Protein AF-A0A2X2UU33-F1 (afdb_monomer_lite)

Foldseek 3Di:
DVVVVVVVVVCVVCCVVQCVPLLNVLLVVLVCVVVVVLVCCQVPNDDDNVVSVVVSVVVVVPDDPVNVVVSVVVSVVCVVVVVVVVVVVVVVVVVVVVVVVVVVVVVVVVVVVVVVVVVVVCCCVVCVVVVVVVVVVVVVVVVVVVVVVVVVVVVVVVVVVVVVVVVVVVVVVVVVVVVVVVVVVVVVVVVVVVVVVVVVVVVVVVVVVD

Radius of gyration: 66.29 Å; chains: 1; bounding box: 104×58×186 Å

Sequence (210 aa):
MQFLKDLISSMYKHIDTRINSPILGTLSAIFVILYWDKFTLLFWGTGTIDSRVTQFKSFLTGITTSEYLLIAFLILAYLFLLPLVNYLTGLIQGEIEHIRYCSSINQKVKKEKERARLINSKYKAEHESEIAAQEIIEEIAFSNEKIEQQKTLTEDIKERSKASSVIIKAMYEKSQKMKIELETSIKEKTSSRNQTLTRGYEQRERKNEL

Organism: Citrobacter koseri (NCBI:txid545)

Structure (mmCIF, N/CA/C/O backbone):
data_AF-A0A2X2UU33-F1
#
_entry.id   AF-A0A2X2UU33-F1
#
loop_
_atom_site.group_PDB
_atom_site.id
_atom_site.type_symbol
_atom_site.label_atom_id
_atom_site.label_alt_id
_atom_site.label_comp_id
_atom_site.label_asym_id
_atom_site.label_entity_id
_atom_site.label_seq_id
_atom_site.pdbx_PDB_ins_code
_atom_site.Cartn_x
_atom_site.Cartn_y
_atom_site.Cartn_z
_atom_site.occupancy
_atom_site.B_iso_or_equiv
_atom_site.auth_seq_id
_atom_site.auth_comp_id
_atom_site.auth_asym_id
_atom_site.auth_atom_id
_atom_site.pdbx_PDB_model_num
ATOM 1 N N . MET A 1 1 ? 18.353 -22.873 -40.648 1.00 48.84 1 MET A N 1
ATOM 2 C CA . MET A 1 1 ? 17.892 -22.745 -39.242 1.00 48.84 1 MET A CA 1
ATOM 3 C C . MET A 1 1 ? 18.992 -23.005 -38.210 1.00 48.84 1 MET A C 1
ATOM 5 O O . MET A 1 1 ? 18.974 -22.354 -37.176 1.00 48.84 1 MET A O 1
ATOM 9 N N . GLN A 1 2 ? 19.948 -23.902 -38.473 1.00 63.00 2 GLN A N 1
ATOM 10 C CA . GLN A 1 2 ? 21.052 -24.218 -37.551 1.00 63.00 2 GLN A CA 1
ATOM 11 C C . GLN A 1 2 ? 22.047 -23.058 -37.394 1.00 63.00 2 GLN A C 1
ATOM 13 O O . GLN A 1 2 ? 22.302 -22.631 -36.283 1.00 63.00 2 GLN A O 1
ATOM 18 N N . PHE A 1 3 ? 22.443 -22.426 -38.504 1.00 62.50 3 PHE A N 1
ATOM 19 C CA . PHE A 1 3 ? 23.310 -21.241 -38.503 1.00 62.50 3 PHE A CA 1
ATOM 20 C C . PHE A 1 3 ? 22.787 -20.084 -37.634 1.00 62.50 3 PHE A C 1
ATOM 22 O O . PHE A 1 3 ? 23.528 -19.529 -36.839 1.00 62.50 3 PHE A O 1
ATOM 29 N N . LEU A 1 4 ? 21.494 -19.748 -37.732 1.00 57.38 4 LEU A N 1
ATOM 30 C CA . LEU A 1 4 ? 20.871 -18.729 -36.877 1.00 57.38 4 LEU A CA 1
ATOM 31 C C . LEU A 1 4 ? 20.879 -19.145 -35.403 1.00 57.38 4 LEU A C 1
ATOM 33 O O . LEU A 1 4 ? 21.168 -18.317 -34.550 1.00 57.38 4 LEU A O 1
ATOM 37 N N . LYS A 1 5 ? 20.608 -20.421 -35.099 1.00 65.88 5 LYS A N 1
ATOM 38 C CA . LYS A 1 5 ? 20.705 -20.946 -33.731 1.00 65.88 5 LYS A CA 1
ATOM 39 C C . LYS A 1 5 ? 22.131 -20.885 -33.190 1.00 65.88 5 LYS A C 1
ATOM 41 O O . LYS A 1 5 ? 22.298 -20.504 -32.039 1.00 65.88 5 LYS A O 1
ATOM 46 N N . ASP A 1 6 ? 23.132 -21.201 -34.002 1.00 70.12 6 ASP A N 1
ATOM 47 C CA . ASP A 1 6 ? 24.539 -21.195 -33.596 1.00 70.12 6 ASP A CA 1
ATOM 48 C C . ASP A 1 6 ? 25.070 -19.769 -33.425 1.00 70.12 6 ASP A C 1
ATOM 50 O O . ASP A 1 6 ? 25.793 -19.489 -32.471 1.00 70.12 6 ASP A O 1
ATOM 54 N N . LEU A 1 7 ? 24.639 -18.838 -34.280 1.00 65.94 7 LEU A N 1
ATOM 55 C CA . LEU A 1 7 ? 24.983 -17.418 -34.193 1.00 65.94 7 LEU A CA 1
ATOM 56 C C . LEU A 1 7 ? 24.317 -16.770 -32.969 1.00 65.94 7 LEU A C 1
ATOM 58 O O . LEU A 1 7 ? 24.982 -16.089 -32.192 1.00 65.94 7 LEU A O 1
ATOM 62 N N . ILE A 1 8 ? 23.040 -17.075 -32.717 1.00 60.91 8 ILE A N 1
ATOM 63 C CA . ILE A 1 8 ? 22.326 -16.645 -31.507 1.00 60.91 8 ILE A CA 1
ATOM 64 C C . ILE A 1 8 ? 22.952 -17.286 -30.256 1.00 60.91 8 ILE A C 1
ATOM 66 O O . ILE A 1 8 ? 23.204 -16.586 -29.284 1.00 60.91 8 ILE A O 1
ATOM 70 N N . SER A 1 9 ? 23.273 -18.583 -30.269 1.00 65.62 9 SER A N 1
ATOM 71 C CA . SER A 1 9 ? 23.893 -19.288 -29.132 1.00 65.62 9 SER A CA 1
ATOM 72 C C . SER A 1 9 ? 25.300 -18.763 -28.810 1.00 65.62 9 SER A C 1
ATOM 74 O O . SER A 1 9 ? 25.647 -18.585 -27.640 1.00 65.62 9 SER A O 1
ATOM 76 N N . SER A 1 10 ? 26.086 -18.446 -29.842 1.00 60.81 10 SER A N 1
ATOM 77 C CA . SER A 1 10 ? 27.391 -17.785 -29.734 1.00 60.81 10 SER A CA 1
ATOM 78 C C . SER A 1 10 ? 27.277 -16.392 -29.111 1.00 60.81 10 SER A C 1
ATOM 80 O O . SER A 1 10 ? 28.071 -16.056 -28.230 1.00 60.81 10 SER A O 1
ATOM 82 N N . MET A 1 11 ? 26.274 -15.608 -29.515 1.00 57.75 11 MET A N 1
ATOM 83 C CA . MET A 1 11 ? 26.007 -14.298 -28.922 1.00 57.75 11 MET A CA 1
ATOM 84 C C . MET A 1 11 ? 25.522 -14.419 -27.470 1.00 57.75 11 MET A C 1
ATOM 86 O O . MET A 1 11 ? 25.970 -13.652 -26.619 1.00 57.75 11 MET A O 1
ATOM 90 N N . TYR A 1 12 ? 24.676 -15.411 -27.163 1.00 59.78 12 TYR A N 1
ATOM 91 C CA . TYR A 1 12 ? 24.104 -15.632 -25.828 1.00 59.78 12 TYR A CA 1
ATOM 92 C C . TYR A 1 12 ? 25.150 -15.994 -24.762 1.00 59.78 12 TYR A C 1
ATOM 94 O O . TYR A 1 12 ? 25.060 -15.503 -23.638 1.00 59.78 12 TYR A O 1
ATOM 102 N N . LYS A 1 13 ? 26.189 -16.774 -25.104 1.00 57.72 13 LYS A N 1
ATOM 103 C CA . LYS A 1 13 ? 27.248 -17.186 -24.151 1.00 57.72 13 LYS A CA 1
ATOM 104 C C . LYS A 1 13 ? 28.026 -16.026 -23.512 1.00 57.72 13 LYS A C 1
ATOM 106 O O . LYS A 1 13 ? 28.600 -16.204 -22.443 1.00 57.72 13 LYS A O 1
ATOM 111 N N . HIS A 1 14 ? 28.044 -14.852 -24.142 1.00 55.28 14 HIS A N 1
ATOM 112 C CA . HIS A 1 14 ? 28.702 -13.641 -23.626 1.00 55.28 14 HIS A CA 1
ATOM 113 C C . HIS A 1 14 ? 27.730 -12.484 -23.380 1.00 55.28 14 HIS A C 1
ATOM 115 O O . HIS A 1 14 ? 28.143 -11.371 -23.045 1.00 55.28 14 HIS A O 1
ATOM 121 N N . ILE A 1 15 ? 26.436 -12.736 -23.557 1.00 57.06 15 ILE A N 1
ATOM 122 C CA . ILE A 1 15 ? 25.387 -11.743 -23.376 1.00 57.06 15 ILE A CA 1
ATOM 123 C C . ILE A 1 15 ? 25.106 -11.540 -21.891 1.00 57.06 15 ILE A C 1
ATOM 125 O O . ILE A 1 15 ? 24.948 -10.399 -21.495 1.00 57.06 15 ILE A O 1
ATOM 129 N N . ASP A 1 16 ? 25.173 -12.568 -21.041 1.00 54.69 16 ASP A N 1
ATOM 130 C CA . ASP A 1 16 ? 24.971 -12.381 -19.593 1.00 54.69 16 ASP A CA 1
ATOM 131 C C . ASP A 1 16 ? 25.998 -11.423 -18.970 1.00 54.69 16 ASP A C 1
ATOM 133 O O . ASP A 1 16 ? 25.666 -10.655 -18.077 1.00 54.69 16 ASP A O 1
ATOM 137 N N . THR A 1 17 ? 27.240 -11.385 -19.461 1.00 56.38 17 THR A N 1
ATOM 138 C CA . THR A 1 17 ? 28.264 -10.447 -18.968 1.00 56.38 17 THR A CA 1
ATOM 139 C C . THR A 1 17 ? 28.219 -9.073 -19.644 1.00 56.38 17 THR A C 1
ATOM 141 O O . THR A 1 17 ? 28.636 -8.090 -19.033 1.00 56.38 17 THR A O 1
ATOM 144 N N . ARG A 1 18 ? 27.693 -8.960 -20.875 1.00 52.19 18 ARG A N 1
ATOM 145 C CA . ARG A 1 18 ? 27.577 -7.681 -21.613 1.00 52.19 18 ARG A CA 1
ATOM 146 C C . ARG A 1 18 ? 26.225 -6.978 -21.448 1.00 52.19 18 ARG A C 1
ATOM 148 O O . ARG A 1 18 ? 26.204 -5.755 -21.440 1.00 52.19 18 ARG A O 1
ATOM 155 N N . ILE A 1 19 ? 25.125 -7.709 -21.275 1.00 54.16 19 ILE A N 1
ATOM 156 C CA . ILE A 1 19 ? 23.784 -7.183 -20.960 1.00 54.16 19 ILE A CA 1
ATOM 157 C C . ILE A 1 19 ? 23.716 -6.743 -19.496 1.00 54.16 19 ILE A C 1
ATOM 159 O O . ILE A 1 19 ? 23.117 -5.712 -19.209 1.00 54.16 19 ILE A O 1
ATOM 163 N N . ASN A 1 20 ? 24.409 -7.439 -18.583 1.00 56.19 20 ASN A N 1
ATOM 164 C CA . ASN A 1 20 ? 24.563 -6.962 -17.203 1.00 56.19 20 ASN A CA 1
ATOM 165 C C . ASN A 1 20 ? 25.451 -5.716 -17.085 1.00 56.19 20 ASN A C 1
ATOM 167 O O . ASN A 1 20 ? 25.527 -5.139 -16.005 1.00 56.19 20 ASN A O 1
ATOM 171 N N . SER A 1 21 ? 26.108 -5.273 -18.166 1.00 64.44 21 SER A N 1
ATOM 172 C CA . SER A 1 21 ? 26.696 -3.937 -18.215 1.00 64.44 21 SER A CA 1
ATOM 173 C C . SER A 1 21 ? 25.609 -2.942 -18.634 1.00 64.44 21 SER A C 1
ATOM 175 O O . SER A 1 21 ? 25.202 -2.947 -19.802 1.00 64.44 21 SER A O 1
ATOM 177 N N . PRO A 1 22 ? 25.161 -2.044 -17.731 1.00 67.62 22 PRO A N 1
ATOM 178 C CA . PRO A 1 22 ? 24.096 -1.092 -18.034 1.00 67.62 22 PRO A CA 1
ATOM 179 C C . PRO A 1 22 ? 24.422 -0.225 -19.252 1.00 67.62 22 PRO A C 1
ATOM 181 O O . PRO A 1 22 ? 23.516 0.158 -19.982 1.00 67.62 22 PRO A O 1
ATOM 184 N N . ILE A 1 23 ? 25.713 0.029 -19.495 1.00 73.06 23 ILE A N 1
ATOM 185 C CA . ILE A 1 23 ? 26.233 0.866 -20.581 1.00 73.06 23 ILE A CA 1
ATOM 186 C C . ILE A 1 23 ? 26.144 0.155 -21.938 1.00 73.06 23 ILE A C 1
ATOM 188 O O . ILE A 1 23 ? 25.662 0.746 -22.899 1.00 73.06 23 ILE A O 1
ATOM 192 N N . LEU A 1 24 ? 26.574 -1.110 -22.048 1.00 75.06 24 LEU A N 1
ATOM 193 C CA . LEU A 1 24 ? 26.484 -1.834 -23.325 1.00 75.06 24 LEU A CA 1
ATOM 194 C C . LEU A 1 24 ? 25.034 -2.160 -23.693 1.00 75.06 24 LEU A C 1
ATOM 196 O O . LEU A 1 24 ? 24.670 -2.060 -24.866 1.00 75.06 24 LEU A O 1
ATOM 200 N N . GLY A 1 25 ? 24.208 -2.515 -22.704 1.00 75.44 25 GLY A N 1
ATOM 201 C CA . GLY A 1 25 ? 22.783 -2.763 -22.916 1.00 75.44 25 GLY A CA 1
ATOM 202 C C . GLY A 1 25 ? 22.051 -1.520 -23.425 1.00 75.44 25 GLY A C 1
ATOM 203 O O . GLY A 1 25 ? 21.356 -1.585 -24.440 1.00 75.44 25 GLY A O 1
ATOM 204 N N . THR A 1 26 ? 22.262 -0.368 -22.779 1.00 79.81 26 THR A N 1
ATOM 205 C CA . THR A 1 26 ? 21.666 0.906 -23.223 1.00 79.81 26 THR A CA 1
ATOM 206 C C . THR A 1 26 ? 22.200 1.375 -24.557 1.00 79.81 26 THR A C 1
ATOM 208 O O . THR A 1 26 ? 21.404 1.782 -25.396 1.00 79.81 26 THR A O 1
ATOM 211 N N . LEU A 1 27 ? 23.511 1.275 -24.790 1.00 83.44 27 LEU A N 1
ATOM 212 C CA . LEU A 1 27 ? 24.101 1.615 -26.081 1.00 83.44 27 LEU A CA 1
ATOM 213 C C . LEU A 1 27 ? 23.475 0.777 -27.199 1.00 83.44 27 LEU A C 1
ATOM 215 O O . LEU A 1 27 ? 23.040 1.339 -28.198 1.00 83.44 27 LEU A O 1
ATOM 219 N N . SER A 1 28 ? 23.346 -0.540 -27.011 1.00 82.81 28 SER A N 1
ATOM 220 C CA . SER A 1 28 ? 22.696 -1.410 -27.995 1.00 82.81 28 SER A CA 1
ATOM 221 C C . SER A 1 28 ? 21.225 -1.046 -28.209 1.00 82.81 28 SER A C 1
ATOM 223 O O . SER A 1 28 ? 20.777 -1.000 -29.351 1.00 82.81 28 SER A O 1
ATOM 225 N N . ALA A 1 29 ? 20.468 -0.787 -27.140 1.00 82.94 29 ALA A N 1
ATOM 226 C CA . ALA A 1 29 ? 19.051 -0.443 -27.242 1.00 82.94 29 ALA A CA 1
ATOM 227 C C . ALA A 1 29 ? 18.840 0.900 -27.957 1.00 82.94 29 ALA A C 1
ATOM 229 O O . ALA A 1 29 ? 18.061 0.975 -28.903 1.00 82.94 29 ALA A O 1
ATOM 230 N N . ILE A 1 30 ? 19.576 1.940 -27.560 1.00 87.06 30 ILE A N 1
ATOM 231 C CA . ILE A 1 30 ? 19.511 3.277 -28.166 1.00 87.06 30 ILE A CA 1
ATOM 232 C C . ILE A 1 30 ? 19.940 3.218 -29.633 1.00 87.06 30 ILE A C 1
ATOM 234 O O . ILE A 1 30 ? 19.281 3.807 -30.485 1.00 87.06 30 ILE A O 1
ATOM 238 N N . PHE A 1 31 ? 20.995 2.463 -29.945 1.00 87.38 31 PHE A N 1
ATOM 239 C CA . PHE A 1 31 ? 21.470 2.295 -31.315 1.00 87.38 31 PHE A CA 1
ATOM 240 C C . PHE A 1 31 ? 20.427 1.619 -32.214 1.00 87.38 31 PHE A C 1
ATOM 242 O O . PHE A 1 31 ? 20.187 2.066 -33.333 1.00 87.38 31 PHE A O 1
ATOM 249 N N . VAL A 1 32 ? 19.764 0.573 -31.711 1.00 87.94 32 VAL A N 1
ATOM 250 C CA . VAL A 1 32 ? 18.684 -0.113 -32.435 1.00 87.94 32 VAL A CA 1
ATOM 251 C C . VAL A 1 32 ? 17.449 0.776 -32.586 1.00 87.94 32 VAL A C 1
ATOM 253 O O . VAL A 1 32 ? 16.833 0.751 -33.645 1.00 87.94 32 VAL A O 1
ATOM 256 N N . ILE A 1 33 ? 17.098 1.576 -31.575 1.00 88.19 33 ILE A N 1
ATOM 257 C CA . ILE A 1 33 ? 15.948 2.493 -31.629 1.00 88.19 33 ILE A CA 1
ATOM 258 C C . ILE A 1 33 ? 16.181 3.611 -32.652 1.00 88.19 33 ILE A C 1
ATOM 260 O O . ILE A 1 33 ? 15.303 3.876 -33.469 1.00 88.19 33 ILE A O 1
ATOM 264 N N . LEU A 1 34 ? 17.353 4.255 -32.628 1.00 89.00 34 LEU A N 1
ATOM 265 C CA . LEU A 1 34 ? 17.661 5.377 -33.522 1.00 89.00 34 LEU A CA 1
ATOM 266 C C . LEU A 1 34 ? 17.780 4.951 -34.987 1.00 89.00 34 LEU A C 1
ATOM 268 O O . LEU A 1 34 ? 17.358 5.692 -35.869 1.00 89.00 34 LEU A O 1
ATOM 272 N N . TYR A 1 35 ? 18.327 3.762 -35.240 1.00 91.31 35 TYR A N 1
ATOM 273 C CA . TYR A 1 35 ? 18.591 3.261 -36.592 1.00 91.31 35 TYR A CA 1
ATOM 274 C C . TYR A 1 35 ? 17.739 2.047 -36.954 1.00 91.31 35 TYR A C 1
ATOM 276 O O . TYR A 1 35 ? 18.148 1.186 -37.741 1.00 91.31 35 TYR A O 1
ATOM 284 N N . TRP A 1 36 ? 16.541 1.964 -36.372 1.00 91.81 36 TRP A N 1
ATOM 285 C CA . TRP A 1 36 ? 15.607 0.864 -36.604 1.00 91.81 36 TRP A CA 1
ATOM 286 C C . TRP A 1 36 ? 15.294 0.679 -38.094 1.00 91.81 36 TRP A C 1
ATOM 288 O O . TRP A 1 36 ? 15.173 -0.447 -38.580 1.00 91.81 36 TRP A O 1
ATOM 298 N N . ASP A 1 37 ? 15.231 1.772 -38.853 1.00 89.94 37 ASP A N 1
ATOM 299 C CA . ASP A 1 37 ? 15.044 1.764 -40.305 1.00 89.94 37 ASP A CA 1
ATOM 300 C C . ASP A 1 37 ? 16.175 1.013 -41.039 1.00 89.94 37 ASP A C 1
ATOM 302 O O . ASP A 1 37 ? 15.922 0.228 -41.952 1.00 89.94 37 ASP A O 1
ATOM 306 N N . LYS A 1 38 ? 17.433 1.174 -40.615 1.00 89.81 38 LYS A N 1
ATOM 307 C CA . LYS A 1 38 ? 18.585 0.487 -41.223 1.00 89.81 38 LYS A CA 1
ATOM 308 C C . LYS A 1 38 ? 18.607 -0.996 -40.881 1.00 89.81 38 LYS A C 1
ATOM 310 O O . LYS A 1 38 ? 18.903 -1.815 -41.753 1.00 89.81 38 LYS A O 1
ATOM 315 N N . PHE A 1 39 ? 18.248 -1.357 -39.649 1.00 88.62 39 PHE A N 1
ATOM 316 C CA . PHE A 1 39 ? 18.100 -2.762 -39.256 1.00 88.62 39 PHE A CA 1
ATOM 317 C C . PHE A 1 39 ? 16.941 -3.436 -39.997 1.00 88.62 39 PHE A C 1
ATOM 319 O O . PHE A 1 39 ? 17.093 -4.547 -40.506 1.00 88.62 39 PHE A O 1
ATOM 326 N N . THR A 1 40 ? 15.799 -2.763 -40.125 1.00 89.25 40 THR A N 1
ATOM 327 C CA . THR A 1 40 ? 14.657 -3.300 -40.878 1.00 89.25 40 THR A CA 1
ATOM 328 C C . THR A 1 40 ? 14.967 -3.439 -42.364 1.00 89.25 40 THR A C 1
ATOM 330 O O . THR A 1 40 ? 14.633 -4.470 -42.939 1.00 89.25 40 THR A O 1
ATOM 333 N N . LEU A 1 41 ? 15.686 -2.497 -42.980 1.00 89.06 41 LEU A N 1
ATOM 334 C CA . LEU A 1 41 ? 16.162 -2.635 -44.362 1.00 89.06 41 LEU A CA 1
ATOM 335 C C . LEU A 1 41 ? 17.161 -3.788 -44.536 1.00 89.06 41 LEU A C 1
ATOM 337 O O . LEU A 1 41 ? 17.130 -4.472 -45.559 1.00 89.06 41 LEU A O 1
ATOM 341 N N . LEU A 1 42 ? 18.011 -4.058 -43.545 1.00 90.38 42 LEU A N 1
ATOM 342 C CA . LEU A 1 42 ? 18.940 -5.188 -43.599 1.00 90.38 42 LEU A CA 1
ATOM 343 C C . LEU A 1 42 ? 18.200 -6.538 -43.652 1.00 90.38 42 LEU A C 1
ATOM 345 O O . LEU A 1 42 ? 18.567 -7.411 -44.440 1.00 90.38 42 LEU A O 1
ATOM 349 N N . PHE A 1 43 ? 17.144 -6.702 -42.848 1.00 87.56 43 PHE A N 1
ATOM 350 C CA . PHE A 1 43 ? 16.394 -7.962 -42.762 1.00 87.56 43 PHE A CA 1
ATOM 351 C C . PHE A 1 43 ? 15.268 -8.076 -43.803 1.00 87.56 43 PHE A C 1
ATOM 353 O O . PHE A 1 43 ? 15.143 -9.107 -44.470 1.00 87.56 43 PHE A O 1
ATOM 360 N N . TRP A 1 44 ? 14.489 -7.011 -43.989 1.00 89.00 44 TRP A N 1
ATOM 361 C CA . TRP A 1 44 ? 13.275 -6.965 -44.816 1.00 89.00 44 TRP A CA 1
ATOM 362 C C . TRP A 1 44 ? 13.387 -6.087 -46.066 1.00 89.00 44 TRP A C 1
ATOM 364 O O . TRP A 1 44 ? 12.425 -5.990 -46.823 1.00 89.00 44 TRP A O 1
ATOM 374 N N . GLY A 1 45 ? 14.539 -5.466 -46.324 1.00 85.50 45 GLY A N 1
ATOM 375 C CA . GLY A 1 45 ? 14.732 -4.667 -47.533 1.00 85.50 45 GLY A CA 1
ATOM 376 C C . GLY A 1 45 ? 14.641 -5.504 -48.809 1.00 85.50 45 GLY A C 1
ATOM 377 O O . GLY A 1 45 ? 14.951 -6.699 -48.816 1.00 85.50 45 GLY A O 1
ATOM 378 N N . THR A 1 46 ? 14.241 -4.859 -49.899 1.00 84.12 46 THR A N 1
ATOM 379 C CA . THR A 1 46 ? 14.176 -5.447 -51.241 1.00 84.12 46 THR A CA 1
ATOM 380 C C . THR A 1 46 ? 15.572 -5.529 -51.867 1.00 84.12 46 THR A C 1
ATOM 382 O O . THR A 1 46 ? 16.323 -4.558 -51.809 1.00 84.12 46 THR A O 1
ATOM 385 N N . GLY A 1 47 ? 15.920 -6.657 -52.494 1.00 86.88 47 GLY A N 1
ATOM 386 C CA . GLY A 1 47 ? 17.212 -6.866 -53.165 1.00 86.88 47 GLY A CA 1
ATOM 387 C C . GLY A 1 47 ? 17.958 -8.111 -52.675 1.00 86.88 47 GLY A C 1
ATOM 388 O O . GLY A 1 47 ? 17.447 -8.889 -51.869 1.00 86.88 47 GLY A O 1
ATOM 389 N N . THR A 1 48 ? 19.179 -8.321 -53.174 1.00 90.31 48 THR A N 1
ATOM 390 C CA . THR A 1 48 ? 20.030 -9.441 -52.740 1.00 90.31 48 THR A CA 1
ATOM 391 C C . THR A 1 48 ? 20.599 -9.195 -51.341 1.00 90.31 48 THR A C 1
ATOM 393 O O . THR A 1 48 ? 20.748 -8.054 -50.898 1.00 90.31 48 THR A O 1
ATOM 396 N N . ILE A 1 49 ? 20.927 -10.272 -50.619 1.00 89.38 49 ILE A N 1
ATOM 397 C CA . ILE A 1 49 ? 21.530 -10.189 -49.276 1.00 89.38 49 ILE A CA 1
ATOM 398 C C . ILE A 1 49 ? 22.819 -9.356 -49.317 1.00 89.38 49 ILE A C 1
ATOM 400 O O . ILE A 1 49 ? 22.978 -8.454 -48.499 1.00 89.38 49 ILE A O 1
ATOM 404 N N . ASP A 1 50 ? 23.679 -9.581 -50.311 1.00 90.69 50 ASP A N 1
ATOM 405 C CA . ASP A 1 50 ? 24.962 -8.880 -50.434 1.00 90.69 50 ASP A CA 1
ATOM 406 C C . ASP A 1 50 ? 24.799 -7.371 -50.640 1.00 90.69 50 ASP A C 1
ATOM 408 O O . ASP A 1 50 ? 25.545 -6.574 -50.065 1.00 90.69 50 ASP A O 1
ATOM 412 N N . SER A 1 51 ? 23.783 -6.957 -51.406 1.00 90.44 51 SER A N 1
ATOM 413 C CA . SER A 1 51 ? 23.477 -5.538 -51.601 1.00 90.44 51 SER A CA 1
ATOM 414 C C . SER A 1 51 ? 23.054 -4.878 -50.286 1.00 90.44 51 SER A C 1
ATOM 416 O O . SER A 1 51 ? 23.576 -3.822 -49.924 1.00 90.44 51 SER A O 1
ATOM 418 N N . ARG A 1 52 ? 22.184 -5.543 -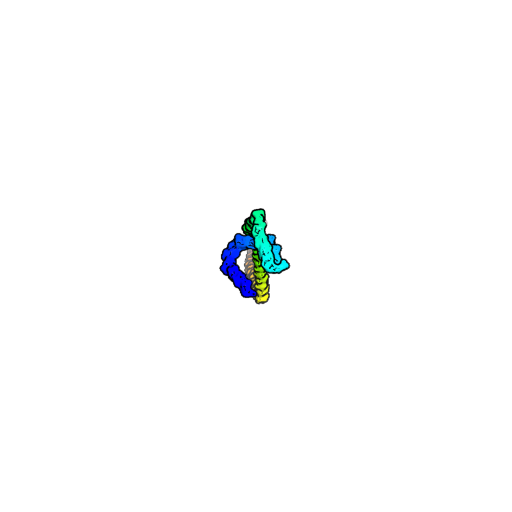49.516 1.00 91.06 52 ARG A N 1
ATOM 419 C CA . ARG A 1 52 ? 21.701 -5.048 -48.216 1.00 91.06 52 ARG A CA 1
ATOM 420 C C . ARG A 1 52 ? 22.820 -4.962 -47.182 1.00 91.06 52 ARG A C 1
ATOM 422 O O . ARG A 1 52 ? 22.939 -3.952 -46.494 1.00 91.06 52 ARG A O 1
ATOM 429 N N . VAL A 1 53 ? 23.683 -5.975 -47.116 1.00 91.06 53 VAL A N 1
ATOM 430 C CA . VAL A 1 53 ? 24.856 -5.976 -46.227 1.00 91.06 53 VAL A CA 1
ATOM 431 C C . VAL A 1 53 ? 25.830 -4.859 -46.606 1.00 91.06 53 VAL A C 1
ATOM 433 O O . VAL A 1 53 ? 26.338 -4.169 -45.724 1.00 91.06 53 VAL A O 1
ATOM 436 N N . THR A 1 54 ? 26.060 -4.631 -47.901 1.00 91.56 54 THR A N 1
ATOM 437 C CA . THR A 1 54 ? 26.954 -3.562 -48.374 1.00 91.56 54 THR A CA 1
ATOM 438 C C . THR A 1 54 ? 26.411 -2.177 -48.023 1.00 91.56 54 THR A C 1
ATOM 440 O O . THR A 1 54 ? 27.154 -1.340 -47.509 1.00 91.56 54 THR A O 1
ATOM 443 N N . GLN A 1 55 ? 25.109 -1.946 -48.219 1.00 89.00 55 GLN A N 1
ATOM 444 C CA . GLN A 1 55 ? 24.455 -0.694 -47.822 1.00 89.00 55 GLN A CA 1
ATOM 445 C C . GLN A 1 55 ? 24.507 -0.478 -46.307 1.00 89.00 55 GLN A C 1
ATOM 447 O O . GLN A 1 55 ? 24.848 0.612 -45.850 1.00 89.00 55 GLN A O 1
ATOM 452 N N . PHE A 1 56 ? 24.242 -1.520 -45.518 1.00 91.25 56 PHE A N 1
ATOM 453 C CA . PHE A 1 56 ? 24.317 -1.441 -44.061 1.00 91.25 56 PHE A CA 1
ATOM 454 C C . PHE A 1 56 ? 25.746 -1.172 -43.568 1.00 91.25 56 PHE A C 1
ATOM 456 O O . PHE A 1 56 ? 25.952 -0.361 -42.667 1.00 91.25 56 PHE A O 1
ATOM 463 N N . LYS A 1 57 ? 26.754 -1.782 -44.201 1.00 90.44 57 LYS A N 1
ATOM 464 C CA . LYS A 1 57 ? 28.166 -1.507 -43.908 1.00 90.44 57 LYS A CA 1
ATOM 465 C C . LYS A 1 57 ? 28.536 -0.059 -44.235 1.00 90.44 57 LYS A C 1
ATOM 467 O O . LYS A 1 57 ? 29.187 0.583 -43.419 1.00 90.44 57 LYS A O 1
ATOM 472 N N . SER A 1 58 ? 28.086 0.454 -45.382 1.00 91.12 58 SER A N 1
ATOM 473 C CA . SER A 1 58 ? 28.297 1.854 -45.770 1.00 91.12 58 SER A CA 1
ATOM 474 C C . SER A 1 58 ? 27.659 2.822 -44.774 1.00 91.12 58 SER A C 1
ATOM 476 O O . SER A 1 58 ? 28.250 3.852 -44.462 1.00 91.12 58 SER A O 1
ATOM 478 N N . PHE A 1 59 ? 26.474 2.483 -44.260 1.00 90.25 59 PHE A N 1
ATOM 479 C CA . PHE A 1 59 ? 25.816 3.239 -43.200 1.00 90.25 59 PHE A CA 1
ATOM 480 C C . PHE A 1 59 ? 26.654 3.249 -41.914 1.00 90.25 59 PHE A C 1
ATOM 482 O O . PHE A 1 59 ? 26.943 4.325 -41.402 1.00 90.25 59 PHE A O 1
ATOM 489 N N . LEU A 1 60 ? 27.116 2.086 -41.436 1.00 87.44 60 LEU A N 1
ATOM 490 C CA . LEU A 1 60 ? 27.934 2.000 -40.218 1.00 87.44 60 LEU A CA 1
ATOM 491 C C . LEU A 1 60 ? 29.220 2.830 -40.306 1.00 87.44 60 LEU A C 1
ATOM 493 O O . LEU A 1 60 ? 29.639 3.420 -39.315 1.00 87.44 60 LEU A O 1
ATOM 497 N N . THR A 1 61 ? 29.845 2.884 -41.483 1.00 88.69 61 THR A N 1
ATOM 498 C CA . THR A 1 61 ? 31.044 3.704 -41.715 1.00 88.69 61 THR A CA 1
ATOM 499 C C . THR A 1 61 ? 30.741 5.186 -41.938 1.00 88.69 61 THR A C 1
ATOM 501 O O . THR A 1 61 ? 31.657 5.999 -41.884 1.00 88.69 61 THR A O 1
ATOM 504 N N . GLY A 1 62 ? 29.484 5.531 -42.222 1.00 89.00 62 GLY A N 1
ATOM 505 C CA . GLY A 1 62 ? 29.026 6.892 -42.499 1.00 89.00 62 GLY A CA 1
ATOM 506 C C . GLY A 1 62 ? 28.477 7.634 -41.280 1.00 89.00 62 GLY A C 1
ATOM 507 O O . GLY A 1 62 ? 28.034 8.769 -41.438 1.00 89.00 62 GLY A O 1
ATOM 508 N N . ILE A 1 63 ? 28.490 7.016 -40.092 1.00 88.44 63 ILE A N 1
ATOM 509 C CA . ILE A 1 63 ? 28.026 7.654 -38.855 1.00 88.44 63 ILE A CA 1
ATOM 510 C C . ILE A 1 63 ? 28.935 8.841 -38.534 1.00 88.44 63 ILE A C 1
ATOM 512 O O . ILE A 1 63 ? 30.155 8.722 -38.402 1.00 88.44 63 ILE A O 1
ATOM 516 N N . THR A 1 64 ? 28.314 10.002 -38.409 1.00 91.12 64 THR A N 1
ATOM 517 C CA . THR A 1 64 ? 28.981 11.276 -38.159 1.00 91.12 64 THR A CA 1
ATOM 518 C C . THR A 1 64 ? 29.317 11.464 -36.680 1.00 91.12 64 THR A C 1
ATOM 520 O O . THR A 1 64 ? 28.680 10.908 -35.784 1.00 91.12 64 THR A O 1
ATOM 523 N N . THR A 1 65 ? 30.291 12.328 -36.385 1.00 90.19 65 THR A N 1
ATOM 524 C CA . THR A 1 65 ? 30.666 12.671 -35.001 1.00 90.19 65 THR A CA 1
ATOM 525 C C . THR A 1 65 ? 29.489 13.232 -34.192 1.00 90.19 65 THR A C 1
ATOM 527 O O . THR A 1 65 ? 29.371 12.946 -33.002 1.00 90.19 65 THR A O 1
ATOM 530 N N . SER A 1 66 ? 28.584 13.990 -34.821 1.00 90.88 66 SER A N 1
ATOM 531 C CA . SER A 1 66 ? 27.370 14.513 -34.178 1.00 90.88 66 SER A CA 1
ATOM 532 C C . SER A 1 66 ? 26.410 13.414 -33.729 1.00 90.88 66 SER A C 1
ATOM 534 O O . SER A 1 66 ? 25.805 13.526 -32.666 1.00 90.88 66 SER A O 1
ATOM 536 N N . GLU A 1 67 ? 26.292 12.335 -34.500 1.00 89.31 67 GLU A N 1
ATOM 537 C CA . GLU A 1 67 ? 25.445 11.197 -34.140 1.00 89.31 67 GLU A CA 1
ATOM 538 C C . GLU A 1 67 ? 26.034 10.408 -32.969 1.00 89.31 67 GLU A C 1
ATOM 540 O O . GLU A 1 67 ? 25.306 10.035 -32.050 1.00 89.31 67 GLU A O 1
ATOM 545 N N . TYR A 1 68 ? 27.359 10.236 -32.927 1.00 87.62 68 TYR A N 1
ATOM 546 C CA . TYR A 1 68 ? 28.024 9.653 -31.759 1.00 87.62 68 TYR A CA 1
ATOM 547 C C . TYR A 1 68 ? 27.805 10.485 -30.489 1.00 87.62 68 TYR A C 1
ATOM 549 O O . TYR A 1 68 ? 27.548 9.917 -29.426 1.00 87.62 68 TYR A O 1
ATOM 557 N N . LEU A 1 69 ? 27.849 11.819 -30.592 1.00 90.44 69 LEU A N 1
ATOM 558 C CA . LEU A 1 69 ? 27.541 12.710 -29.469 1.00 90.44 69 LEU A CA 1
ATOM 559 C C . LEU A 1 69 ? 26.081 12.588 -29.020 1.00 90.44 69 LEU A C 1
ATOM 561 O O . LEU A 1 69 ? 25.821 12.560 -27.817 1.00 90.44 69 LEU A O 1
ATOM 565 N N . LEU A 1 70 ? 25.138 12.462 -29.957 1.00 90.12 70 LEU A N 1
ATOM 566 C CA . LEU A 1 70 ? 23.725 12.240 -29.644 1.00 90.12 70 LEU A CA 1
ATOM 567 C C . LEU A 1 70 ? 23.514 10.912 -28.902 1.00 90.12 70 LEU A C 1
ATOM 569 O O . LEU A 1 70 ? 22.826 10.881 -27.882 1.00 90.12 70 LEU A O 1
ATOM 573 N N . ILE A 1 71 ? 24.136 9.827 -29.371 1.00 88.88 71 ILE A N 1
ATOM 574 C CA . ILE A 1 71 ? 24.067 8.512 -28.715 1.00 88.88 71 ILE A CA 1
ATOM 575 C C . ILE A 1 71 ? 24.651 8.592 -27.301 1.00 88.88 71 ILE A C 1
ATOM 577 O O . ILE A 1 71 ? 24.022 8.124 -26.352 1.00 88.88 71 ILE A O 1
ATOM 581 N N . ALA A 1 72 ? 25.818 9.222 -27.136 1.00 87.81 72 ALA A N 1
ATOM 582 C CA . ALA A 1 72 ? 26.445 9.403 -25.829 1.00 87.81 72 ALA A CA 1
ATOM 583 C C . ALA A 1 72 ? 25.566 10.231 -24.875 1.00 87.81 72 ALA A C 1
ATOM 585 O O . ALA A 1 72 ? 25.404 9.860 -23.711 1.00 87.81 72 ALA A O 1
ATOM 586 N N . PHE A 1 73 ? 24.948 11.307 -25.373 1.00 90.25 73 PHE A N 1
ATOM 587 C CA . PHE A 1 73 ? 24.010 12.122 -24.603 1.00 90.25 73 PHE A CA 1
ATOM 588 C C . PHE A 1 73 ? 22.786 11.318 -24.160 1.00 90.25 73 PHE A C 1
ATOM 590 O O . PHE A 1 73 ? 22.401 11.395 -22.998 1.00 90.25 73 PHE A O 1
ATOM 597 N N . LEU A 1 74 ? 22.199 10.508 -25.045 1.00 88.75 74 LEU A N 1
ATOM 598 C CA . LEU A 1 74 ? 21.038 9.676 -24.717 1.00 88.75 74 LEU A CA 1
ATOM 599 C C . LEU A 1 74 ? 21.373 8.568 -23.714 1.00 88.75 74 LEU A C 1
ATOM 601 O O . LEU A 1 74 ? 20.567 8.293 -22.828 1.00 88.75 74 LEU A O 1
ATOM 605 N N . ILE A 1 75 ? 22.561 7.963 -23.810 1.00 86.75 75 ILE A N 1
ATOM 606 C CA . ILE A 1 75 ? 23.039 6.986 -22.819 1.00 86.75 75 ILE A CA 1
ATOM 607 C C . ILE A 1 75 ? 23.175 7.658 -21.455 1.00 86.75 75 ILE A C 1
ATOM 609 O O . ILE A 1 75 ? 22.701 7.119 -20.455 1.00 86.75 75 ILE A O 1
ATOM 613 N N . LEU A 1 76 ? 23.783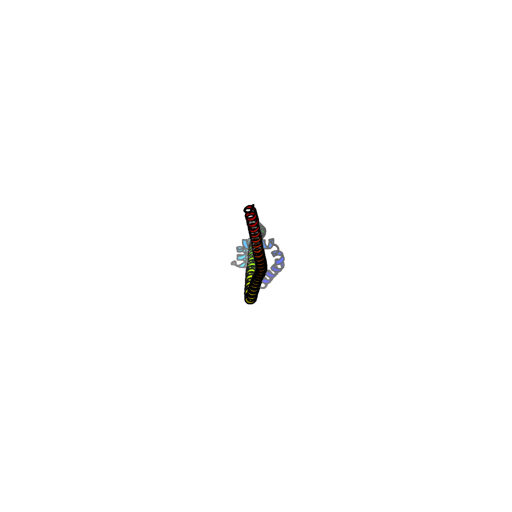 8.846 -21.412 1.00 86.12 76 LEU A N 1
ATOM 614 C CA . LEU A 1 76 ? 23.939 9.601 -20.174 1.00 86.12 76 LEU A CA 1
ATOM 615 C C . LEU A 1 76 ? 22.571 9.996 -19.603 1.00 86.12 76 LEU A C 1
ATOM 617 O O . LEU A 1 76 ? 22.300 9.741 -18.433 1.00 86.12 76 LEU A O 1
ATOM 621 N N . ALA A 1 77 ? 21.682 10.533 -20.441 1.00 87.75 77 ALA A N 1
ATOM 622 C CA . ALA A 1 77 ? 20.321 10.889 -20.065 1.00 87.75 77 ALA A CA 1
ATOM 623 C C . ALA A 1 77 ? 19.569 9.687 -19.489 1.00 87.75 77 ALA A C 1
ATOM 625 O O . ALA A 1 77 ? 18.963 9.813 -18.431 1.00 87.75 77 ALA A O 1
ATOM 626 N N . TYR A 1 78 ? 19.664 8.512 -20.116 1.00 85.25 78 TYR A N 1
ATOM 627 C CA . TYR A 1 78 ? 19.066 7.281 -19.603 1.00 85.25 78 TYR A CA 1
ATOM 628 C C . TYR A 1 78 ? 19.645 6.878 -18.240 1.00 85.25 78 TYR A C 1
ATOM 630 O O . TYR A 1 78 ? 18.889 6.521 -17.334 1.00 85.25 78 TYR A O 1
ATOM 638 N N . LEU A 1 79 ? 20.971 6.963 -18.071 1.00 82.44 79 LEU A N 1
ATOM 639 C CA . LEU A 1 79 ? 21.645 6.615 -16.816 1.00 82.44 79 LEU A CA 1
ATOM 640 C C . LEU A 1 79 ? 21.178 7.494 -15.645 1.00 82.44 79 LEU A C 1
ATOM 642 O O . LEU A 1 79 ? 21.135 7.019 -14.514 1.00 82.44 79 LEU A O 1
ATOM 646 N N . PHE A 1 80 ? 20.810 8.750 -15.919 1.00 84.75 80 PHE A N 1
ATOM 647 C CA . PHE A 1 80 ? 20.242 9.677 -14.935 1.00 84.75 80 PHE A CA 1
ATOM 648 C C . PHE A 1 80 ? 18.718 9.560 -14.794 1.00 84.75 80 PHE A C 1
ATOM 650 O O . PHE A 1 80 ? 18.195 9.724 -13.689 1.00 84.75 80 PHE A O 1
ATOM 657 N N . LEU A 1 81 ? 17.994 9.245 -15.873 1.00 86.38 81 LEU A N 1
ATOM 658 C CA . LEU A 1 81 ? 16.541 9.071 -15.837 1.00 86.38 81 LEU A CA 1
ATOM 659 C C . LEU A 1 81 ? 16.145 7.849 -15.013 1.00 86.38 81 LEU A C 1
ATOM 661 O O . LEU A 1 81 ? 15.170 7.910 -14.271 1.00 86.38 81 LEU A O 1
ATOM 665 N N . LEU A 1 82 ? 16.881 6.742 -15.131 1.00 81.44 82 LEU A N 1
ATOM 666 C CA . LEU A 1 82 ? 16.498 5.477 -14.505 1.00 81.44 82 LEU A CA 1
ATOM 667 C C . LEU A 1 82 ? 16.470 5.561 -12.964 1.00 81.44 82 LEU A C 1
ATOM 669 O O . LEU A 1 82 ? 15.449 5.182 -12.387 1.00 81.44 82 LEU A O 1
ATOM 673 N N . PRO A 1 83 ? 17.487 6.121 -12.275 1.00 84.75 83 PRO A N 1
ATOM 674 C CA . PRO A 1 83 ? 17.414 6.386 -10.839 1.00 84.75 83 PRO A CA 1
ATOM 675 C C . PRO A 1 83 ? 16.246 7.297 -10.451 1.00 84.75 83 PRO A C 1
ATOM 677 O O . PRO A 1 83 ? 15.599 7.055 -9.435 1.00 84.75 83 PRO A O 1
ATOM 680 N N . LEU A 1 84 ? 15.947 8.315 -11.263 1.00 85.56 84 LEU A N 1
ATOM 681 C CA . LEU A 1 84 ? 14.872 9.268 -10.988 1.00 85.56 84 LEU A CA 1
ATOM 682 C C . LEU A 1 84 ? 13.490 8.616 -11.121 1.00 85.56 84 LEU A C 1
ATOM 684 O O . LEU A 1 84 ? 12.646 8.770 -10.242 1.00 85.56 84 LEU A O 1
ATOM 688 N N . VAL A 1 85 ? 13.279 7.826 -12.173 1.00 85.69 85 VAL A N 1
ATOM 689 C CA . VAL A 1 85 ? 12.058 7.033 -12.361 1.00 85.69 85 VAL A CA 1
ATOM 690 C C . VAL A 1 85 ? 11.908 6.007 -11.241 1.00 85.69 85 VAL A C 1
ATOM 692 O O . VAL A 1 85 ? 10.811 5.852 -10.705 1.00 85.69 85 VAL A O 1
ATOM 695 N N . ASN A 1 86 ? 12.993 5.342 -10.837 1.00 86.00 86 ASN A N 1
ATOM 696 C CA . ASN A 1 86 ? 12.958 4.389 -9.729 1.00 86.00 86 ASN A CA 1
ATOM 697 C C . ASN A 1 86 ? 12.598 5.076 -8.401 1.00 86.00 86 ASN A C 1
ATOM 699 O O . ASN A 1 86 ? 11.758 4.578 -7.655 1.00 86.00 86 ASN A O 1
ATOM 703 N N . TYR A 1 87 ? 13.165 6.254 -8.136 1.00 89.12 87 TYR A N 1
ATOM 704 C CA . TYR A 1 87 ? 12.831 7.060 -6.963 1.00 89.12 87 TYR A CA 1
ATOM 705 C C . TYR A 1 87 ? 11.355 7.487 -6.957 1.00 89.12 87 TYR A C 1
ATOM 707 O O . TYR A 1 87 ? 10.659 7.276 -5.965 1.00 89.12 87 TYR A O 1
ATOM 715 N N . LEU A 1 88 ? 10.847 8.012 -8.078 1.00 89.56 88 LEU A N 1
ATOM 716 C CA . LEU A 1 88 ? 9.434 8.385 -8.224 1.00 89.56 88 LEU A CA 1
ATOM 717 C C . LEU A 1 88 ? 8.505 7.182 -8.035 1.00 89.56 88 LEU A C 1
ATOM 719 O O . LEU A 1 88 ? 7.483 7.283 -7.359 1.00 89.56 88 LEU A O 1
ATOM 723 N N . THR A 1 89 ? 8.882 6.033 -8.594 1.00 86.75 89 THR A N 1
ATOM 724 C CA . THR A 1 89 ? 8.132 4.784 -8.433 1.00 86.75 89 THR A CA 1
ATOM 725 C C . THR A 1 89 ? 8.099 4.361 -6.967 1.00 86.75 89 THR A C 1
ATOM 727 O O . THR A 1 89 ? 7.037 3.995 -6.471 1.00 86.75 89 THR A O 1
ATOM 730 N N . GLY A 1 90 ? 9.221 4.481 -6.252 1.00 85.75 90 GLY A N 1
ATOM 731 C CA . GLY A 1 90 ? 9.301 4.208 -4.818 1.00 85.75 90 GLY A CA 1
ATOM 732 C C . GLY A 1 90 ? 8.407 5.122 -3.978 1.00 85.75 90 GLY A C 1
ATOM 733 O O . GLY A 1 90 ? 7.738 4.638 -3.068 1.00 85.75 90 GLY A O 1
ATOM 734 N N . LEU A 1 91 ? 8.325 6.416 -4.308 1.00 87.56 91 LEU A N 1
ATOM 735 C CA . LEU A 1 91 ? 7.413 7.349 -3.633 1.00 87.56 91 LEU A CA 1
ATOM 736 C C . LEU A 1 91 ? 5.944 6.961 -3.840 1.00 87.56 91 LEU A C 1
ATOM 738 O O . LEU A 1 91 ? 5.180 6.888 -2.880 1.00 87.56 91 LEU A O 1
ATOM 742 N N . ILE A 1 92 ? 5.561 6.670 -5.086 1.00 88.56 92 ILE A N 1
ATOM 743 C CA . ILE A 1 92 ? 4.189 6.267 -5.422 1.00 88.56 92 ILE A CA 1
ATOM 744 C C . ILE A 1 92 ? 3.835 4.947 -4.726 1.00 88.56 92 ILE A C 1
ATOM 746 O O . ILE A 1 92 ? 2.760 4.820 -4.142 1.00 88.56 92 ILE A O 1
ATOM 750 N N . GLN A 1 93 ? 4.741 3.967 -4.757 1.00 86.38 93 GLN A N 1
ATOM 751 C CA . GLN A 1 93 ? 4.537 2.678 -4.096 1.00 86.38 93 GLN A CA 1
ATOM 752 C C . GLN A 1 93 ? 4.446 2.820 -2.576 1.00 86.38 93 GLN A C 1
ATOM 754 O O . GLN A 1 93 ? 3.589 2.179 -1.975 1.00 86.38 93 GLN A O 1
ATOM 759 N N . GLY A 1 94 ? 5.268 3.675 -1.961 1.00 86.69 94 GLY A N 1
ATOM 760 C CA . GLY A 1 94 ? 5.221 3.933 -0.521 1.00 86.69 94 GLY A CA 1
ATOM 761 C C . GLY A 1 94 ? 3.860 4.461 -0.066 1.00 86.69 94 GLY A C 1
ATOM 762 O O . GLY A 1 94 ? 3.298 3.959 0.908 1.00 86.69 94 GLY A O 1
ATOM 763 N N . GLU A 1 95 ? 3.288 5.405 -0.816 1.00 84.69 95 GLU A N 1
ATOM 764 C CA . GLU A 1 95 ? 1.967 5.961 -0.509 1.00 84.69 95 GLU A CA 1
ATOM 765 C C . GLU A 1 95 ? 0.854 4.913 -0.675 1.00 84.69 95 GLU A C 1
ATOM 767 O O . GLU A 1 95 ? -0.022 4.767 0.181 1.00 84.69 95 GLU A O 1
ATOM 772 N N . ILE A 1 96 ? 0.919 4.118 -1.747 1.00 85.75 96 ILE A N 1
ATOM 773 C CA . ILE A 1 96 ? -0.035 3.028 -1.992 1.00 85.75 96 ILE A CA 1
ATOM 774 C C . ILE A 1 96 ? 0.039 1.978 -0.875 1.00 85.75 96 ILE A C 1
ATOM 776 O O . ILE A 1 96 ? -1.001 1.530 -0.383 1.00 85.75 96 ILE A O 1
ATOM 780 N N . GLU A 1 97 ? 1.243 1.591 -0.457 1.00 88.25 97 GLU A N 1
ATOM 781 C CA . GLU A 1 97 ? 1.451 0.599 0.598 1.00 88.25 97 GLU A CA 1
ATOM 782 C C . GLU A 1 97 ? 0.924 1.113 1.944 1.00 88.25 97 GLU A C 1
ATOM 784 O O . GLU A 1 97 ? 0.252 0.377 2.668 1.00 88.25 97 GLU A O 1
ATOM 789 N N . HIS A 1 98 ? 1.131 2.398 2.246 1.00 88.25 98 HIS A N 1
ATOM 790 C CA . HIS A 1 98 ? 0.591 3.034 3.446 1.00 88.25 98 HIS A CA 1
ATOM 791 C C . HIS A 1 98 ? -0.948 3.032 3.460 1.00 88.25 98 HIS A C 1
ATOM 793 O O . HIS A 1 98 ? -1.565 2.615 4.447 1.00 88.25 98 HIS A O 1
ATOM 799 N N . ILE A 1 99 ? -1.589 3.409 2.348 1.00 87.75 99 ILE A N 1
ATOM 800 C CA . ILE A 1 99 ? -3.055 3.354 2.210 1.00 87.75 99 ILE A CA 1
ATOM 801 C C . ILE A 1 99 ? -3.558 1.914 2.381 1.00 87.75 99 ILE A C 1
ATOM 803 O O . ILE A 1 99 ? -4.542 1.662 3.089 1.00 87.75 99 ILE A O 1
ATOM 807 N N . ARG A 1 100 ? -2.870 0.947 1.765 1.00 87.19 100 ARG A N 1
ATOM 808 C CA . ARG A 1 100 ? -3.213 -0.476 1.852 1.00 87.19 100 ARG A CA 1
ATOM 809 C C . ARG A 1 100 ? -3.086 -1.004 3.278 1.00 87.19 100 ARG A C 1
ATOM 811 O O . ARG A 1 100 ? -3.967 -1.736 3.738 1.00 87.19 100 ARG A O 1
ATOM 818 N N . TYR A 1 101 ? -2.034 -0.605 3.983 1.00 91.56 101 TYR A N 1
ATOM 819 C CA . TYR A 1 101 ? -1.811 -0.947 5.381 1.00 91.56 101 TYR A CA 1
ATOM 820 C C . TYR A 1 101 ? -2.936 -0.407 6.272 1.00 91.56 101 TYR A C 1
ATOM 822 O O . TYR A 1 101 ? -3.581 -1.184 6.981 1.00 91.56 101 TYR A O 1
ATOM 830 N N . CYS A 1 102 ? -3.251 0.887 6.171 1.00 90.44 102 CYS A N 1
ATOM 831 C CA . CYS A 1 102 ? -4.341 1.512 6.927 1.00 90.44 102 CYS A CA 1
ATOM 832 C C . CYS A 1 102 ? -5.699 0.848 6.653 1.00 90.44 102 CYS A C 1
ATOM 834 O O . CYS A 1 102 ? -6.457 0.561 7.584 1.00 90.44 102 CYS A O 1
ATOM 836 N N . SER A 1 103 ? -5.993 0.534 5.389 1.00 89.38 103 SER A N 1
ATOM 837 C CA . SER A 1 103 ? -7.211 -0.188 5.002 1.00 89.38 103 SER A CA 1
ATOM 838 C C . SER A 1 103 ? -7.282 -1.588 5.633 1.00 89.38 103 SER A C 1
ATOM 840 O O . SER A 1 103 ? -8.300 -1.959 6.224 1.00 89.38 103 SER A O 1
ATOM 842 N N . SER A 1 104 ? -6.177 -2.341 5.599 1.00 92.75 104 SER A N 1
ATOM 843 C CA . SER A 1 104 ? -6.072 -3.679 6.200 1.00 92.75 104 SER A CA 1
ATOM 844 C C . SER A 1 104 ? -6.275 -3.656 7.718 1.00 92.75 104 SER A C 1
ATOM 846 O O . SER A 1 104 ? -7.024 -4.474 8.261 1.00 92.75 104 SER A O 1
ATOM 848 N N . ILE A 1 105 ? -5.666 -2.691 8.414 1.00 91.88 105 ILE A N 1
ATOM 849 C CA . ILE A 1 105 ? -5.859 -2.507 9.859 1.00 91.88 105 ILE A CA 1
ATOM 850 C C . ILE A 1 105 ? -7.319 -2.172 10.171 1.00 91.88 105 ILE A C 1
ATOM 852 O O . ILE A 1 105 ? -7.923 -2.836 11.014 1.00 91.88 105 ILE A O 1
ATOM 856 N N . ASN A 1 106 ? -7.926 -1.227 9.449 1.00 92.06 106 ASN A N 1
ATOM 857 C CA . ASN A 1 106 ? -9.335 -0.879 9.642 1.00 92.06 106 ASN A CA 1
ATOM 858 C C . ASN A 1 106 ? -10.268 -2.078 9.419 1.00 92.06 106 ASN A C 1
ATOM 860 O O . ASN A 1 106 ? -11.220 -2.276 10.180 1.00 92.06 106 ASN A O 1
ATOM 864 N N . GLN A 1 107 ? -9.983 -2.921 8.424 1.00 90.62 107 GLN A N 1
ATOM 865 C CA . GLN A 1 107 ? -10.758 -4.135 8.182 1.00 90.62 107 GLN A CA 1
ATOM 866 C C . GLN A 1 107 ? -10.624 -5.142 9.334 1.00 90.62 107 GLN A C 1
ATOM 868 O O . GLN A 1 107 ? -11.631 -5.716 9.759 1.00 90.62 107 GLN A O 1
ATOM 873 N N . LYS A 1 108 ? -9.412 -5.334 9.872 1.00 92.19 108 LYS A N 1
ATOM 874 C CA . LYS A 1 108 ? -9.175 -6.196 11.044 1.00 92.19 108 LYS A CA 1
ATOM 875 C C . LYS A 1 108 ? -9.913 -5.680 12.277 1.00 92.19 108 LYS A C 1
ATOM 877 O O . LYS A 1 108 ? -10.614 -6.453 12.922 1.00 92.19 108 LYS A O 1
ATOM 882 N N . VAL A 1 109 ? -9.832 -4.378 12.555 1.00 92.62 109 VAL A N 1
ATOM 883 C CA . VAL A 1 109 ? -10.542 -3.745 13.680 1.00 92.62 109 VAL A CA 1
ATOM 884 C C . VAL A 1 109 ? -12.055 -3.925 13.543 1.00 92.62 109 VAL A C 1
ATOM 886 O O . VAL A 1 109 ? -12.723 -4.312 14.502 1.00 92.62 109 VAL A O 1
ATOM 889 N N . LYS A 1 110 ? -12.610 -3.703 12.344 1.00 92.06 110 LYS A N 1
ATOM 890 C CA . LYS A 1 110 ? -14.043 -3.905 12.092 1.00 92.06 110 LYS A CA 1
ATOM 891 C C . LYS A 1 110 ? -14.455 -5.361 12.317 1.00 92.06 110 LYS A C 1
ATOM 893 O O . LYS A 1 110 ? -15.470 -5.607 12.962 1.00 92.06 110 LYS A O 1
ATOM 898 N N . LYS A 1 111 ? -13.663 -6.318 11.827 1.00 92.69 111 LYS A N 1
ATOM 899 C CA . LYS A 1 111 ? -13.925 -7.754 12.002 1.00 92.69 111 LYS A CA 1
ATOM 900 C C . LYS A 1 111 ? -13.941 -8.155 13.478 1.00 92.69 111 LYS A C 1
ATOM 902 O O . LYS A 1 111 ? -14.845 -8.877 13.894 1.00 92.69 111 LYS A O 1
ATOM 907 N N . GLU A 1 112 ? -13.014 -7.631 14.269 1.00 90.00 112 GLU A N 1
ATOM 908 C CA . GLU A 1 112 ? -12.924 -7.971 15.692 1.00 90.00 112 GLU A CA 1
ATOM 909 C C . GLU A 1 112 ? -14.023 -7.308 16.517 1.00 90.00 112 GLU A C 1
ATOM 911 O O . GLU A 1 112 ? -14.566 -7.935 17.427 1.00 90.00 112 GLU A O 1
ATOM 916 N N . LYS A 1 113 ? -14.466 -6.107 16.129 1.00 92.31 113 LYS A N 1
ATOM 917 C CA . LYS A 1 113 ? -15.663 -5.483 16.704 1.00 92.31 113 LYS A CA 1
ATOM 918 C C . LYS A 1 113 ? -16.930 -6.298 16.429 1.00 92.31 113 LYS A C 1
ATOM 920 O O . LYS A 1 113 ? -17.743 -6.481 17.333 1.00 92.31 113 LYS A O 1
ATOM 925 N N . GLU A 1 114 ? -17.099 -6.806 15.209 1.00 91.50 114 GLU A N 1
ATOM 926 C CA . GLU A 1 114 ? -18.233 -7.676 14.874 1.00 91.50 114 GLU A CA 1
ATOM 927 C C . GLU A 1 114 ? -18.152 -9.027 15.602 1.00 91.50 114 GLU A C 1
ATOM 929 O O . GLU A 1 114 ? -19.161 -9.512 16.109 1.00 91.50 114 GLU A O 1
ATOM 934 N N . ARG A 1 115 ? -16.955 -9.607 15.766 1.00 88.12 115 ARG A N 1
ATOM 935 C CA . ARG A 1 115 ? -16.771 -10.804 16.605 1.00 88.12 115 ARG A CA 1
ATOM 936 C C . ARG A 1 115 ? -17.137 -10.558 18.064 1.00 88.12 115 ARG A C 1
ATOM 938 O O . ARG A 1 115 ? -17.840 -11.378 18.642 1.00 88.12 115 ARG A O 1
ATOM 945 N N . ALA A 1 116 ? -16.717 -9.435 18.643 1.00 89.56 116 ALA A N 1
ATOM 946 C CA . ALA A 1 116 ? -17.079 -9.076 20.012 1.00 89.56 116 ALA A CA 1
ATOM 947 C C . ALA A 1 116 ? -18.601 -8.923 20.176 1.00 89.56 116 ALA A C 1
ATOM 949 O O . ALA A 1 116 ? -19.167 -9.405 21.155 1.00 89.56 116 ALA A O 1
ATOM 950 N N . ARG A 1 117 ? -19.281 -8.317 19.191 1.00 89.50 117 ARG A N 1
ATOM 951 C CA . ARG A 1 117 ? -20.751 -8.232 19.161 1.00 89.50 117 ARG A CA 1
ATOM 952 C C . ARG A 1 117 ? -21.404 -9.609 19.121 1.00 89.50 117 ARG A C 1
ATOM 954 O O . ARG A 1 117 ? -22.313 -9.851 19.906 1.00 89.50 117 ARG A O 1
ATOM 961 N N . LEU A 1 118 ? -20.917 -10.499 18.257 1.00 89.56 118 LEU A N 1
ATOM 962 C CA . LEU A 1 118 ? -21.427 -11.866 18.129 1.00 89.56 118 LEU A CA 1
ATOM 963 C C . LEU A 1 118 ? -21.209 -12.698 19.397 1.00 89.56 118 LEU A C 1
ATOM 965 O O . LEU A 1 118 ? -22.087 -13.461 19.783 1.00 89.56 118 LEU A O 1
ATOM 969 N N . ILE A 1 119 ? -20.052 -12.564 20.048 1.00 87.44 119 ILE A N 1
ATOM 970 C CA . ILE A 1 119 ? -19.772 -13.252 21.315 1.00 87.44 119 ILE A CA 1
ATOM 971 C C . ILE A 1 119 ? -20.710 -12.737 22.404 1.00 87.44 119 ILE A C 1
ATOM 973 O O . ILE A 1 119 ? -21.321 -13.538 23.097 1.00 87.44 119 ILE A O 1
ATOM 977 N N . ASN A 1 120 ? -20.881 -11.418 22.515 1.00 84.62 120 ASN A N 1
ATOM 978 C CA . ASN A 1 120 ? -21.778 -10.828 23.506 1.00 84.62 120 ASN A CA 1
ATOM 979 C C . ASN A 1 120 ? -23.240 -11.243 23.266 1.00 84.62 120 ASN A C 1
ATOM 981 O O . ASN A 1 120 ? -23.940 -11.616 24.201 1.00 84.62 120 ASN A O 1
ATOM 985 N N . SER A 1 121 ? -23.702 -11.253 22.012 1.00 80.25 121 SER A N 1
ATOM 986 C CA . SER A 1 121 ? -25.060 -11.711 21.706 1.00 80.25 121 SER A CA 1
ATOM 987 C C . SER A 1 121 ? -25.246 -13.203 21.982 1.00 80.25 121 SER A C 1
ATOM 989 O O . SER A 1 121 ? -26.295 -13.586 22.484 1.00 80.25 121 SER A O 1
ATOM 991 N N . LYS A 1 122 ? -24.242 -14.044 21.689 1.00 80.50 122 LYS A N 1
ATOM 992 C CA . LYS A 1 122 ? -24.276 -15.473 22.034 1.00 80.50 122 LYS A CA 1
ATOM 993 C C . LYS A 1 122 ? -24.292 -15.694 23.539 1.00 80.50 122 LYS A C 1
ATOM 995 O O . LYS A 1 122 ? -25.134 -16.440 24.004 1.00 80.50 122 LYS A O 1
ATOM 1000 N N . TYR A 1 123 ? -23.431 -15.001 24.279 1.00 78.06 123 TYR A N 1
ATOM 1001 C CA . TYR A 1 123 ? -23.400 -15.061 25.738 1.00 78.06 123 TYR A CA 1
ATOM 1002 C C . TYR A 1 123 ? -24.760 -14.682 26.335 1.00 78.06 123 TYR A C 1
ATOM 1004 O O . TYR A 1 123 ? -25.287 -15.404 27.170 1.00 78.06 123 TYR A O 1
ATOM 1012 N N . LYS A 1 124 ? -25.375 -13.597 25.846 1.00 76.44 124 LYS A N 1
ATOM 1013 C CA . LYS A 1 124 ? -26.721 -13.192 26.274 1.00 76.44 124 LYS A CA 1
ATOM 1014 C C . LYS A 1 124 ? -27.801 -14.215 25.937 1.00 76.44 124 LYS A C 1
ATOM 1016 O O . LYS A 1 124 ? -28.693 -14.398 26.746 1.00 76.44 124 LYS A O 1
ATOM 1021 N N . ALA A 1 125 ? -27.737 -14.841 24.763 1.00 73.44 125 ALA A N 1
ATOM 1022 C CA . ALA A 1 125 ? -28.723 -15.836 24.347 1.00 73.44 125 ALA A CA 1
ATOM 1023 C C . ALA A 1 125 ? -28.558 -17.173 25.091 1.00 73.44 125 ALA A C 1
ATOM 1025 O O . ALA A 1 125 ? -29.540 -17.824 25.421 1.00 73.44 125 ALA A O 1
ATOM 1026 N N . GLU A 1 126 ? -27.321 -17.591 25.354 1.00 72.50 126 GLU A N 1
ATOM 1027 C CA . GLU A 1 126 ? -27.010 -18.852 26.034 1.00 72.50 126 GLU A CA 1
ATOM 1028 C C . GLU A 1 126 ? -27.283 -18.765 27.537 1.00 72.50 126 GLU A C 1
ATOM 1030 O O . GLU A 1 126 ? -27.835 -19.692 28.123 1.00 72.50 126 GLU A O 1
ATOM 1035 N N . HIS A 1 127 ? -26.981 -17.616 28.142 1.00 69.62 127 HIS A N 1
ATOM 1036 C CA . HIS A 1 127 ? -27.226 -17.360 29.556 1.00 69.62 127 HIS A CA 1
ATOM 1037 C C . HIS A 1 127 ? -28.522 -16.586 29.803 1.00 69.62 127 HIS A C 1
ATOM 1039 O O . HIS A 1 127 ? -28.693 -16.054 30.889 1.00 69.62 127 HIS A O 1
ATOM 1045 N N . GLU A 1 128 ? -29.460 -16.519 28.855 1.00 67.56 128 GLU A N 1
ATOM 1046 C CA . GLU A 1 128 ? -30.721 -15.784 29.044 1.00 67.56 128 GLU A CA 1
ATOM 1047 C C . GLU A 1 128 ? -31.489 -16.298 30.272 1.00 67.56 128 GLU A C 1
ATOM 1049 O O . GLU A 1 128 ? -31.940 -15.514 31.103 1.00 67.56 128 GLU A O 1
ATOM 1054 N N . SER A 1 129 ? -31.548 -17.623 30.452 1.00 62.09 129 SER A N 1
ATOM 1055 C CA . SER A 1 129 ? -32.172 -18.245 31.623 1.00 62.09 129 SER A CA 1
ATOM 1056 C C . SER A 1 129 ? -31.367 -18.072 32.910 1.00 62.09 129 SER A C 1
ATOM 1058 O O . SER A 1 129 ? -31.953 -18.020 33.985 1.00 62.09 129 SER A O 1
ATOM 1060 N N . GLU A 1 130 ? -30.036 -18.011 32.821 1.00 69.69 130 GLU A N 1
ATOM 1061 C CA . GLU A 1 130 ? -29.161 -17.851 33.989 1.00 69.69 130 GLU A CA 1
ATOM 1062 C C . GLU A 1 130 ? -29.146 -16.396 34.466 1.00 69.69 130 GLU A C 1
ATOM 1064 O O . GLU A 1 130 ? -29.307 -16.154 35.654 1.00 69.69 130 GLU A O 1
ATOM 1069 N N . ILE A 1 131 ? -29.090 -15.434 33.541 1.00 67.19 131 ILE A N 1
ATOM 1070 C CA . ILE A 1 131 ? -29.250 -13.998 33.796 1.00 67.19 131 ILE A CA 1
ATOM 1071 C C . ILE A 1 131 ? -30.640 -13.730 34.381 1.00 67.19 131 ILE A C 1
ATOM 1073 O O . ILE A 1 131 ? -30.737 -13.079 35.415 1.00 67.19 131 ILE A O 1
ATOM 1077 N N . ALA A 1 132 ? -31.705 -14.291 33.795 1.00 64.19 132 ALA A N 1
ATOM 1078 C CA . ALA A 1 132 ? -33.055 -14.159 34.344 1.00 64.19 132 ALA A CA 1
ATOM 1079 C C . ALA A 1 132 ? -33.181 -14.799 35.738 1.00 64.19 132 ALA A C 1
ATOM 1081 O O . ALA A 1 132 ? -33.814 -14.231 36.625 1.00 64.19 132 ALA A O 1
ATOM 1082 N N . ALA A 1 133 ? -32.556 -15.958 35.973 1.00 69.06 133 ALA A N 1
ATOM 1083 C CA . ALA A 1 133 ? -32.522 -16.566 37.302 1.00 69.06 133 ALA A CA 1
ATOM 1084 C C . ALA A 1 133 ? -31.756 -15.694 38.309 1.00 69.06 133 ALA A C 1
ATOM 1086 O O . ALA A 1 133 ? -32.172 -15.592 39.461 1.00 69.06 133 ALA A O 1
ATOM 1087 N N . GLN A 1 134 ? -30.672 -15.042 37.887 1.00 74.19 134 GLN A N 1
ATOM 1088 C CA . GLN A 1 134 ? -29.863 -14.168 38.733 1.00 74.19 134 GLN A CA 1
ATOM 1089 C C . GLN A 1 134 ? -30.596 -12.867 39.078 1.00 74.19 134 GLN A C 1
ATOM 1091 O O . GLN A 1 134 ? -30.580 -12.468 40.239 1.00 74.19 134 GLN A O 1
ATOM 1096 N N . GLU A 1 135 ? -31.320 -12.276 38.123 1.00 75.44 135 GLU A N 1
ATOM 1097 C CA . GLU A 1 135 ? -32.214 -11.134 38.364 1.00 75.44 135 GLU A CA 1
ATOM 1098 C C . GLU A 1 135 ? -33.337 -11.499 39.347 1.00 75.44 135 GLU A C 1
ATOM 1100 O O . GLU A 1 135 ? -33.591 -10.756 40.293 1.00 75.44 135 GLU A O 1
ATOM 1105 N N . ILE A 1 136 ? -33.955 -12.680 39.200 1.00 68.31 136 ILE A N 1
ATOM 1106 C CA . ILE A 1 136 ? -34.970 -13.172 40.147 1.00 68.31 136 ILE A CA 1
ATOM 1107 C C . ILE A 1 136 ? -34.361 -13.385 41.542 1.00 68.31 136 ILE A C 1
ATOM 1109 O O . ILE A 1 136 ? -34.991 -13.057 42.546 1.00 68.31 136 ILE A O 1
ATOM 1113 N N . ILE A 1 137 ? -33.140 -13.922 41.637 1.00 76.38 137 ILE A N 1
ATOM 1114 C CA . ILE A 1 137 ? -32.445 -14.111 42.920 1.00 76.38 137 ILE A CA 1
ATOM 1115 C C . ILE A 1 137 ? -32.117 -12.762 43.572 1.00 76.38 137 ILE A C 1
ATOM 1117 O O . ILE A 1 137 ? -32.330 -12.618 44.778 1.00 76.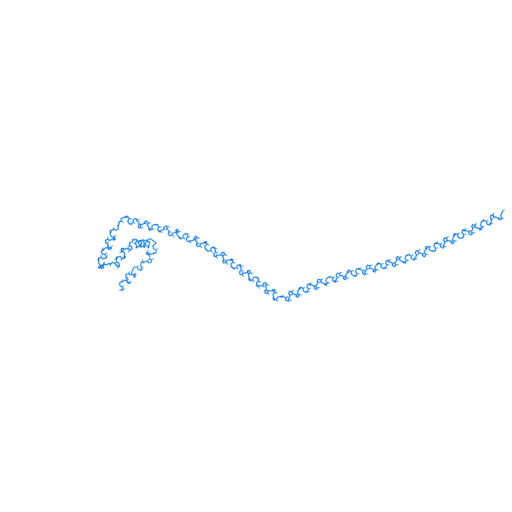38 137 ILE A O 1
ATOM 1121 N N . GLU A 1 138 ? -31.640 -11.776 42.809 1.00 83.25 138 GLU A N 1
ATOM 1122 C CA . GLU A 1 138 ? -31.397 -10.417 43.311 1.00 83.25 138 GLU A CA 1
ATOM 1123 C C . GLU A 1 138 ? -32.695 -9.744 43.773 1.00 83.25 138 GLU A C 1
ATOM 1125 O O . GLU A 1 138 ? -32.725 -9.143 44.849 1.00 83.25 138 GLU A O 1
ATOM 1130 N N . GLU A 1 139 ? -33.792 -9.901 43.030 1.00 78.50 139 GLU A N 1
ATOM 1131 C CA . GLU A 1 139 ? -35.099 -9.358 43.411 1.00 78.50 139 GLU A CA 1
ATOM 1132 C C . GLU A 1 139 ? -35.647 -10.025 44.685 1.00 78.50 139 GLU A C 1
ATOM 1134 O O . GLU A 1 139 ? -36.147 -9.341 45.586 1.00 78.50 139 GLU A O 1
ATOM 1139 N N . ILE A 1 140 ? -35.492 -11.348 44.821 1.00 77.50 140 ILE A N 1
ATOM 1140 C CA . ILE A 1 140 ? -35.841 -12.081 46.047 1.00 77.50 140 ILE A CA 1
ATOM 1141 C C . ILE A 1 140 ? -34.976 -11.609 47.223 1.00 77.50 140 ILE A C 1
ATOM 1143 O O . ILE A 1 140 ? -35.507 -11.391 48.314 1.00 77.50 140 ILE A O 1
ATOM 1147 N N . ALA A 1 141 ? -33.667 -11.426 47.026 1.00 85.25 141 ALA A N 1
ATOM 1148 C CA . ALA A 1 141 ? -32.761 -10.943 48.068 1.00 85.25 141 ALA A CA 1
ATOM 1149 C C . ALA A 1 141 ? -33.143 -9.530 48.537 1.00 85.25 141 ALA A C 1
ATOM 1151 O O . ALA A 1 141 ? -33.271 -9.298 49.741 1.00 85.25 141 ALA A O 1
ATOM 1152 N N . PHE A 1 142 ? -33.423 -8.621 47.600 1.00 85.25 142 PHE A N 1
ATOM 1153 C CA . PHE A 1 142 ? -33.864 -7.259 47.899 1.00 85.25 142 PHE A CA 1
ATOM 1154 C C . PHE A 1 142 ? -35.219 -7.228 48.625 1.00 85.25 142 PHE A C 1
ATOM 1156 O O . PHE A 1 142 ? -35.418 -6.479 49.586 1.00 85.25 142 PHE A O 1
ATOM 1163 N N . SER A 1 143 ? -36.161 -8.075 48.203 1.00 81.44 143 SER A N 1
ATOM 1164 C CA . SER A 1 143 ? -37.462 -8.209 48.863 1.00 81.44 143 SER A CA 1
ATOM 1165 C C . SER A 1 143 ? -37.322 -8.743 50.295 1.00 81.44 143 SER A C 1
ATOM 1167 O O . SER A 1 143 ? -37.938 -8.208 51.219 1.00 81.44 143 SER A O 1
ATOM 1169 N N . ASN A 1 144 ? -36.455 -9.737 50.510 1.00 83.88 144 ASN A N 1
ATOM 1170 C CA . ASN A 1 144 ? -36.172 -10.284 51.838 1.00 83.88 144 ASN A CA 1
ATOM 1171 C C . ASN A 1 144 ? -35.521 -9.256 52.768 1.00 83.88 144 ASN A C 1
ATOM 1173 O O . ASN A 1 144 ? -35.941 -9.146 53.920 1.00 83.88 144 ASN A O 1
ATOM 1177 N N . GLU A 1 145 ? -34.570 -8.461 52.274 1.00 87.00 145 GLU A N 1
ATOM 1178 C CA . GLU A 1 145 ? -33.969 -7.371 53.051 1.00 87.00 145 GLU A CA 1
ATOM 1179 C C . GLU A 1 145 ? -35.039 -6.365 53.506 1.00 87.00 145 GLU A C 1
ATOM 1181 O O . GLU A 1 145 ? -35.094 -5.968 54.672 1.00 87.00 145 GLU A O 1
ATOM 1186 N N . LYS A 1 146 ? -35.967 -6.004 52.614 1.00 85.19 146 LYS A N 1
ATOM 1187 C CA . LYS A 1 146 ? -37.077 -5.101 52.941 1.00 85.19 146 LYS A CA 1
ATOM 1188 C C . LYS A 1 146 ? -38.040 -5.700 53.970 1.00 85.19 146 LYS A C 1
ATOM 1190 O O . LYS A 1 146 ? -38.525 -4.979 54.845 1.00 85.19 146 LYS A O 1
ATOM 1195 N N . ILE A 1 147 ? -38.324 -7.001 53.884 1.00 83.50 147 ILE A N 1
ATOM 1196 C CA . ILE A 1 147 ? -39.138 -7.720 54.878 1.00 83.50 147 ILE A CA 1
ATOM 1197 C C . ILE A 1 147 ? -38.435 -7.716 56.240 1.00 83.50 147 ILE A C 1
ATOM 1199 O O . ILE A 1 147 ? -39.080 -7.473 57.262 1.00 83.50 147 ILE A O 1
ATOM 1203 N N . GLU A 1 148 ? -37.123 -7.941 56.269 1.00 85.56 148 GLU A N 1
ATOM 1204 C CA . GLU A 1 148 ? -36.335 -7.929 57.501 1.00 85.56 148 GLU A CA 1
ATOM 1205 C C . GLU A 1 148 ? -36.333 -6.540 58.153 1.00 85.56 148 GLU A C 1
ATOM 1207 O O . GLU A 1 148 ? -36.626 -6.423 59.344 1.00 85.56 148 GLU A O 1
ATOM 1212 N N . GLN A 1 149 ? -36.151 -5.477 57.364 1.00 85.50 149 GLN A N 1
ATOM 1213 C CA . GLN A 1 149 ? -36.281 -4.092 57.833 1.00 85.50 149 GLN A CA 1
ATOM 1214 C C . GLN A 1 149 ? -37.683 -3.782 58.387 1.00 85.50 149 GLN A C 1
ATOM 1216 O O . GLN A 1 149 ? -37.828 -3.082 59.388 1.00 85.50 149 GLN A O 1
ATOM 1221 N N . GLN A 1 150 ? -38.749 -4.302 57.773 1.00 82.50 150 GLN A N 1
ATOM 1222 C CA . GLN A 1 150 ? -40.105 -4.123 58.306 1.00 82.50 150 GLN A CA 1
ATOM 1223 C C . GLN A 1 150 ? -40.329 -4.902 59.603 1.00 82.50 150 GLN A C 1
ATOM 1225 O O . GLN A 1 150 ? -41.040 -4.429 60.498 1.00 82.50 150 GLN A O 1
ATOM 1230 N N . LYS A 1 151 ? -39.732 -6.090 59.723 1.00 85.00 151 LYS A N 1
ATOM 1231 C CA . LYS A 1 151 ? -39.831 -6.914 60.926 1.00 85.00 151 LYS A CA 1
ATOM 1232 C C . LYS A 1 151 ? -39.145 -6.241 62.111 1.00 85.00 151 LYS A C 1
ATOM 1234 O O . LYS A 1 151 ? -39.769 -6.145 63.166 1.00 85.00 151 LYS A O 1
ATOM 1239 N N . THR A 1 152 ? -37.936 -5.712 61.927 1.00 83.81 152 THR A N 1
ATOM 1240 C CA . THR A 1 152 ? -37.218 -4.974 62.979 1.00 83.81 152 THR A CA 1
ATOM 1241 C C . THR A 1 152 ? -37.987 -3.726 63.407 1.00 83.81 152 THR A C 1
ATOM 1243 O O . THR A 1 152 ? -38.224 -3.537 64.597 1.00 83.81 152 THR A O 1
ATOM 1246 N N . LEU A 1 153 ? -38.519 -2.946 62.459 1.00 83.12 153 LEU A N 1
ATOM 1247 C CA . LEU A 1 153 ? -39.387 -1.803 62.775 1.00 83.12 153 LEU A CA 1
ATOM 1248 C C . LEU A 1 153 ? -40.640 -2.215 63.563 1.00 83.12 153 LEU A C 1
ATOM 1250 O O . LEU A 1 153 ? -41.059 -1.519 64.488 1.00 83.12 153 LEU A O 1
ATOM 1254 N N . THR A 1 154 ? -41.250 -3.349 63.218 1.00 78.44 154 THR A N 1
ATOM 1255 C CA . THR A 1 154 ? -42.435 -3.858 63.921 1.00 78.44 154 THR A CA 1
ATOM 1256 C C . THR A 1 154 ? -42.093 -4.326 65.336 1.00 78.44 154 THR A C 1
ATOM 1258 O O . THR A 1 154 ? -42.868 -4.086 66.267 1.00 78.44 154 THR A O 1
ATOM 1261 N N . GLU A 1 155 ? -40.943 -4.973 65.520 1.00 85.69 155 GLU A N 1
ATOM 1262 C CA . GLU A 1 155 ? -40.432 -5.379 66.832 1.00 85.69 155 GLU A CA 1
ATOM 1263 C C . GLU A 1 155 ? -40.113 -4.160 67.707 1.00 85.69 155 GLU A C 1
ATOM 1265 O O . GLU A 1 155 ? -40.595 -4.105 68.841 1.00 85.69 155 GLU A O 1
ATOM 1270 N N . ASP A 1 156 ? -39.462 -3.135 67.156 1.00 84.44 156 ASP A N 1
ATOM 1271 C CA . ASP A 1 156 ? -39.187 -1.865 67.837 1.00 84.44 156 ASP A CA 1
ATOM 1272 C C . ASP A 1 156 ? -40.477 -1.150 68.264 1.00 84.44 156 ASP A C 1
ATOM 1274 O O . ASP A 1 156 ? -40.601 -0.670 69.395 1.00 84.44 156 ASP A O 1
ATOM 1278 N N . ILE A 1 157 ? -41.484 -1.092 67.384 1.00 83.00 157 ILE A N 1
ATOM 1279 C CA . ILE A 1 157 ? -42.799 -0.515 67.710 1.00 83.00 157 ILE A CA 1
ATOM 1280 C C . ILE A 1 157 ? -43.483 -1.335 68.811 1.00 83.00 157 ILE A C 1
ATOM 1282 O O . ILE A 1 157 ? -44.079 -0.775 69.740 1.00 83.00 157 ILE A O 1
ATOM 1286 N N . LYS A 1 158 ? -43.395 -2.666 68.752 1.00 85.00 158 LYS A N 1
ATOM 1287 C CA . LYS A 1 158 ? -43.957 -3.556 69.774 1.00 85.00 158 LYS A CA 1
ATOM 1288 C C . LYS A 1 158 ? -43.254 -3.388 71.121 1.00 85.00 158 LYS A C 1
ATOM 1290 O O . LYS A 1 158 ? -43.919 -3.388 72.155 1.00 85.00 158 LYS A O 1
ATOM 1295 N N . GLU A 1 159 ? -41.941 -3.218 71.139 1.00 84.94 159 GLU A N 1
ATOM 1296 C CA . GLU A 1 159 ? -41.190 -2.988 72.370 1.00 84.94 159 GLU A CA 1
ATOM 1297 C C . GLU A 1 159 ? -41.489 -1.605 72.960 1.00 84.94 159 GLU A C 1
ATOM 1299 O O . GLU A 1 159 ? -41.824 -1.498 74.144 1.00 84.94 159 GLU A O 1
ATOM 1304 N N . ARG A 1 160 ? -41.517 -0.562 72.122 1.00 81.31 160 ARG A N 1
ATOM 1305 C CA . ARG A 1 160 ? -41.927 0.789 72.535 1.00 81.31 160 ARG A CA 1
ATOM 1306 C C . ARG A 1 160 ? -43.355 0.816 73.065 1.00 81.31 160 ARG A C 1
ATOM 1308 O O . ARG A 1 160 ? -43.596 1.410 74.109 1.00 81.31 160 ARG A O 1
ATOM 1315 N N . SER A 1 161 ? -44.298 0.142 72.406 1.00 78.38 161 SER A N 1
ATOM 1316 C CA . SER A 1 161 ? -45.687 0.064 72.884 1.00 78.38 161 SER A CA 1
ATOM 1317 C C . SER A 1 161 ? -45.807 -0.680 74.217 1.00 78.38 161 SER A C 1
ATOM 1319 O O . SER A 1 161 ? -46.543 -0.228 75.097 1.00 78.38 161 SER A O 1
ATOM 1321 N N . LYS A 1 162 ? -45.044 -1.763 74.428 1.00 86.12 162 LYS A N 1
ATOM 1322 C CA . LYS A 1 162 ? -44.948 -2.432 75.736 1.00 86.12 162 LYS A CA 1
ATOM 1323 C C . LYS A 1 162 ? -44.394 -1.486 76.799 1.00 86.12 162 LYS A C 1
ATOM 1325 O O . LYS A 1 162 ? -45.029 -1.343 77.843 1.00 86.12 162 LYS A O 1
ATOM 1330 N N . ALA A 1 163 ? -43.286 -0.798 76.527 1.00 82.12 163 ALA A N 1
ATOM 1331 C CA . ALA A 1 163 ? -42.704 0.183 77.443 1.00 82.12 163 ALA A CA 1
ATOM 1332 C C . ALA A 1 163 ? -43.697 1.312 77.777 1.00 82.12 163 ALA A C 1
ATOM 1334 O O . ALA A 1 163 ? -43.934 1.600 78.951 1.00 82.12 163 ALA A O 1
ATOM 1335 N N . SER A 1 164 ? -44.367 1.882 76.771 1.00 80.12 164 SER A N 1
ATOM 1336 C CA . SER A 1 164 ? -45.420 2.882 76.969 1.00 80.12 164 SER A CA 1
ATOM 1337 C C . SER A 1 164 ? -46.582 2.338 77.800 1.00 80.12 164 SER A C 1
ATOM 1339 O O . SER A 1 164 ? -47.050 3.031 78.697 1.00 80.12 164 SER A O 1
ATOM 1341 N N . SER A 1 165 ? -47.025 1.095 77.579 1.00 81.31 165 SER A N 1
ATOM 1342 C CA . SER A 1 165 ? -48.103 0.492 78.377 1.00 81.31 165 SER A CA 1
ATOM 1343 C C . SER A 1 165 ? -47.732 0.316 79.855 1.00 81.31 165 SER A C 1
ATOM 1345 O O . SER A 1 165 ? -48.577 0.527 80.726 1.00 81.31 165 SER A O 1
ATOM 1347 N N . VAL A 1 166 ? -46.470 -0.012 80.153 1.00 86.88 166 VAL A N 1
ATOM 1348 C CA . VAL A 1 166 ? -45.956 -0.110 81.529 1.00 86.88 166 VAL A CA 1
ATOM 1349 C C . VAL A 1 166 ? -45.928 1.272 82.181 1.00 86.88 166 VAL A C 1
ATOM 1351 O O . VAL A 1 166 ? -46.393 1.423 83.310 1.00 86.88 166 VAL A O 1
ATOM 1354 N N . ILE A 1 167 ? -45.465 2.294 81.454 1.00 84.69 167 ILE A N 1
ATOM 1355 C CA . ILE A 1 167 ? -45.455 3.686 81.928 1.00 84.69 167 ILE A CA 1
ATOM 1356 C C . ILE A 1 167 ? -46.881 4.180 82.203 1.00 84.69 167 ILE A C 1
ATOM 1358 O O . ILE A 1 167 ? -47.134 4.759 83.259 1.00 84.69 167 ILE A O 1
ATOM 1362 N N . ILE A 1 168 ? -47.827 3.914 81.297 1.00 81.94 168 ILE A N 1
ATOM 1363 C CA . ILE A 1 168 ? -49.239 4.291 81.459 1.00 81.94 168 ILE A CA 1
ATOM 1364 C C . ILE A 1 168 ? -49.838 3.617 82.699 1.00 81.94 168 ILE A C 1
ATOM 1366 O O . ILE A 1 168 ? -50.491 4.292 83.495 1.00 81.94 168 ILE A O 1
ATOM 1370 N N . LYS A 1 169 ? -49.583 2.317 82.915 1.00 87.38 169 LYS A N 1
ATOM 1371 C CA . LYS A 1 169 ? -50.035 1.609 84.126 1.00 87.38 169 LYS A CA 1
ATOM 1372 C C . LYS A 1 169 ? -49.439 2.213 85.398 1.00 87.38 169 LYS A C 1
ATOM 1374 O O . LYS A 1 169 ? -50.187 2.506 86.326 1.00 87.38 169 LYS A O 1
ATOM 1379 N N . ALA A 1 170 ? -48.134 2.482 85.420 1.00 84.19 170 ALA A N 1
ATOM 1380 C CA . ALA A 1 170 ? -47.470 3.092 86.571 1.00 84.19 170 ALA A CA 1
ATOM 1381 C C . ALA A 1 170 ? -48.001 4.508 86.874 1.00 84.19 170 ALA A C 1
ATOM 1383 O O . ALA A 1 170 ? -48.222 4.859 88.035 1.00 84.19 170 ALA A O 1
ATOM 1384 N N . MET A 1 171 ? -48.257 5.324 85.843 1.00 83.25 171 MET A N 1
ATOM 1385 C CA . MET A 1 171 ? -48.886 6.640 86.005 1.00 83.25 171 MET A CA 1
ATOM 1386 C C . MET A 1 171 ? -50.324 6.530 86.519 1.00 83.25 171 MET A C 1
ATOM 1388 O O . MET A 1 171 ? -50.716 7.307 87.391 1.00 83.25 171 MET A O 1
ATOM 1392 N N . TYR A 1 172 ? -51.097 5.564 86.019 1.00 84.50 172 TYR A N 1
ATOM 1393 C CA . TYR A 1 172 ? -52.463 5.317 86.475 1.00 84.50 172 TYR A CA 1
ATOM 1394 C C . TYR A 1 172 ? -52.499 4.890 87.948 1.00 84.50 172 TYR A C 1
ATOM 1396 O O . TYR A 1 172 ? -53.247 5.465 88.736 1.00 84.50 172 TYR A O 1
ATOM 1404 N N . GLU A 1 173 ? -51.635 3.958 88.356 1.00 86.19 173 GLU A N 1
ATOM 1405 C CA . GLU A 1 173 ? -51.492 3.541 89.756 1.00 86.19 173 GLU A CA 1
ATOM 1406 C C . GLU A 1 173 ? -51.053 4.698 90.661 1.00 86.19 173 GLU A C 1
ATOM 1408 O O . GLU A 1 173 ? -51.606 4.884 91.747 1.00 86.19 173 GLU A O 1
ATOM 1413 N N . LYS A 1 174 ? -50.097 5.520 90.210 1.00 87.62 174 LYS A N 1
ATOM 1414 C CA . LYS A 1 174 ? -49.665 6.717 90.944 1.00 87.62 174 LYS A CA 1
ATOM 1415 C C . LYS A 1 174 ? -50.801 7.732 91.089 1.00 87.62 174 LYS A C 1
ATOM 1417 O O . LYS A 1 174 ? -50.971 8.295 92.167 1.00 87.62 174 LYS A O 1
ATOM 1422 N N . SER A 1 175 ? -51.590 7.945 90.036 1.00 80.88 175 SER A N 1
ATOM 1423 C CA . SER A 1 175 ? -52.762 8.825 90.072 1.00 80.88 175 SER A CA 1
ATOM 1424 C C . SER A 1 175 ? -53.826 8.312 91.045 1.00 80.88 175 SER A C 1
ATOM 1426 O O . SER A 1 175 ? -54.350 9.096 91.831 1.00 80.88 175 SER A O 1
ATOM 1428 N N . GLN A 1 176 ? -54.099 7.004 91.056 1.00 86.25 176 GLN A N 1
ATOM 1429 C CA . GLN A 1 176 ? -55.029 6.384 92.005 1.00 86.25 176 GLN A CA 1
ATOM 1430 C C . GLN A 1 176 ? -54.553 6.544 93.455 1.00 86.25 176 GLN A C 1
ATOM 1432 O O . GLN A 1 176 ? -55.325 6.984 94.304 1.00 86.25 176 GLN A O 1
ATOM 1437 N N . LYS A 1 177 ? -53.269 6.284 93.737 1.00 85.00 177 LYS A N 1
ATOM 1438 C CA . LYS A 1 177 ? -52.686 6.513 95.072 1.00 85.00 177 LYS A CA 1
ATOM 1439 C C . LYS A 1 177 ? -52.800 7.974 95.506 1.00 85.00 177 LYS A C 1
ATOM 1441 O O . LYS A 1 177 ? -53.220 8.237 96.624 1.00 85.00 177 LYS A O 1
ATOM 1446 N N . MET A 1 178 ? -52.500 8.910 94.608 1.00 82.06 178 MET A N 1
ATOM 1447 C CA . MET A 1 178 ? -52.599 10.345 94.882 1.00 82.06 178 MET A CA 1
ATOM 1448 C C . MET A 1 178 ? -54.047 10.801 95.114 1.00 82.06 178 MET A C 1
ATOM 1450 O O . MET A 1 178 ? -54.280 11.665 95.953 1.00 82.06 178 MET A O 1
ATOM 1454 N N . LYS A 1 179 ? -55.031 10.217 94.413 1.00 82.88 179 LYS A N 1
ATOM 1455 C CA . LYS A 1 179 ? -56.457 10.468 94.680 1.00 82.88 179 LYS A CA 1
ATOM 1456 C C . LYS A 1 179 ? -56.857 9.995 96.074 1.00 82.88 179 LYS A C 1
ATOM 1458 O O . LYS A 1 179 ? -57.469 10.763 96.804 1.00 82.88 179 LYS A O 1
ATOM 1463 N N . ILE A 1 180 ? -56.468 8.775 96.446 1.00 83.19 180 ILE A N 1
ATOM 1464 C CA . ILE A 1 180 ? -56.743 8.216 97.777 1.00 83.19 180 ILE A CA 1
ATOM 1465 C C . ILE A 1 180 ? -56.088 9.084 98.860 1.00 83.19 180 ILE A C 1
ATOM 1467 O O . ILE A 1 180 ? -56.743 9.451 99.829 1.00 83.19 180 ILE A O 1
ATOM 1471 N N . GLU A 1 181 ? -54.825 9.473 98.674 1.00 82.19 181 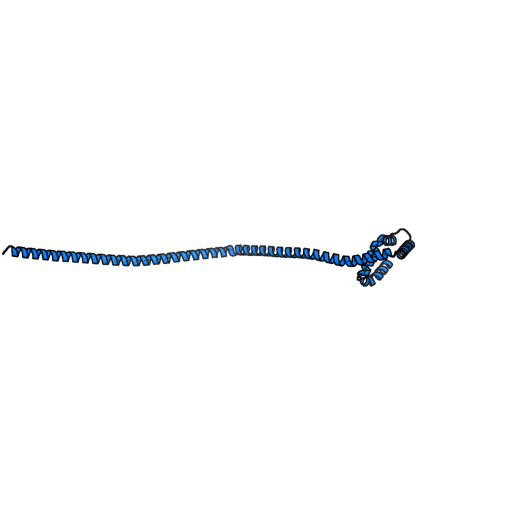GLU A N 1
ATOM 1472 C CA . GLU A 1 181 ? -54.105 10.351 99.602 1.00 82.19 181 GLU A CA 1
ATOM 1473 C C . GLU A 1 181 ? -54.800 11.715 99.744 1.00 82.19 181 GLU A C 1
ATOM 1475 O O . GLU A 1 181 ? -55.078 12.161 100.859 1.00 82.19 181 GLU A O 1
ATOM 1480 N N . LEU A 1 182 ? -55.194 12.337 98.630 1.00 80.25 182 LEU A N 1
ATOM 1481 C CA . LEU A 1 182 ? -55.926 13.602 98.639 1.00 80.25 182 LEU A CA 1
ATOM 1482 C C . LEU A 1 182 ? -57.279 13.480 99.360 1.00 80.25 182 LEU A C 1
ATOM 1484 O O . LEU A 1 182 ? -57.621 14.347 100.164 1.00 80.25 182 LEU A O 1
ATOM 1488 N N . GLU A 1 183 ? -58.033 12.406 99.118 1.00 82.06 183 GLU A N 1
ATOM 1489 C CA . GLU A 1 183 ? -59.296 12.128 99.812 1.00 82.06 183 GLU A CA 1
ATOM 1490 C C . GLU A 1 183 ? -59.084 11.933 101.320 1.00 82.06 183 GLU A C 1
ATOM 1492 O O . GLU A 1 183 ? -59.853 12.475 102.121 1.00 82.06 183 GLU A O 1
ATOM 1497 N N . THR A 1 184 ? -58.017 11.237 101.729 1.00 80.12 184 THR A N 1
ATOM 1498 C CA . THR A 1 184 ? -57.669 11.080 103.150 1.00 80.12 184 THR A CA 1
ATOM 1499 C C . 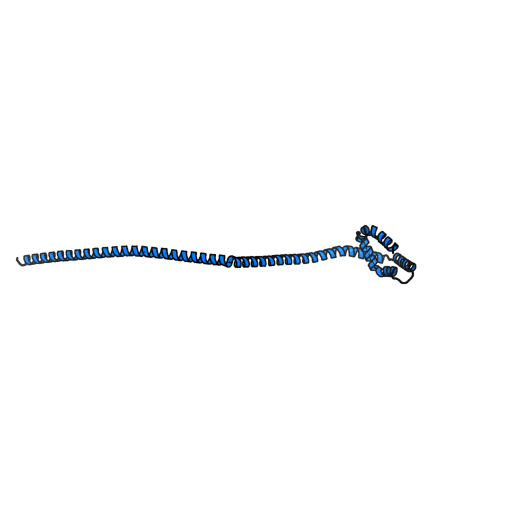THR A 1 184 ? -57.287 12.408 103.799 1.00 80.12 184 THR A C 1
ATOM 1501 O O . THR A 1 184 ? -57.839 12.740 104.848 1.00 80.12 184 THR A O 1
ATOM 1504 N N . SER A 1 185 ? -56.456 13.230 103.150 1.00 76.44 185 SER A N 1
ATOM 1505 C CA . SER A 1 185 ? -56.084 14.554 103.662 1.00 76.44 185 SER A CA 1
ATOM 1506 C C . SER A 1 185 ? -57.275 15.514 103.729 1.00 76.44 185 SER A C 1
ATOM 1508 O O . SER A 1 185 ? -57.385 16.296 104.674 1.00 76.44 185 SER A O 1
ATOM 1510 N N . ILE A 1 186 ? -58.199 15.465 102.760 1.00 79.81 186 ILE A N 1
ATOM 1511 C CA . ILE A 1 186 ? -59.446 16.245 102.811 1.00 79.81 186 ILE A CA 1
ATOM 1512 C C . ILE A 1 186 ? -60.288 15.795 104.005 1.00 79.81 186 ILE A C 1
ATOM 1514 O O . ILE A 1 186 ? -60.745 16.648 104.767 1.00 79.81 186 ILE A O 1
ATOM 1518 N N . LYS A 1 187 ? -60.445 14.480 104.205 1.00 78.56 187 LYS A N 1
ATOM 1519 C CA . LYS A 1 187 ? -61.218 13.910 105.315 1.00 78.56 187 LYS A CA 1
ATOM 1520 C C . LYS A 1 187 ? -60.627 14.286 106.674 1.00 78.56 187 LYS A C 1
ATOM 1522 O O . LYS A 1 187 ? -61.366 14.730 107.555 1.00 78.56 187 LYS A O 1
ATOM 1527 N N . GLU A 1 188 ? -59.312 14.182 106.832 1.00 76.50 188 GLU A N 1
ATOM 1528 C CA . GLU A 1 188 ? -58.592 14.629 108.029 1.00 76.50 188 GLU A CA 1
ATOM 1529 C C . GLU A 1 188 ? -58.792 16.124 108.271 1.00 76.50 188 GLU A C 1
ATOM 1531 O O . GLU A 1 188 ? -59.217 16.518 109.355 1.00 76.50 188 GLU A O 1
ATOM 1536 N N . LYS A 1 189 ? -58.610 16.962 107.244 1.00 74.38 189 LYS A N 1
ATOM 1537 C CA . LYS A 1 189 ? -58.790 18.415 107.354 1.00 74.38 189 LYS A CA 1
ATOM 1538 C C . LYS A 1 189 ? -60.231 18.802 107.697 1.00 74.38 189 LYS A C 1
ATOM 1540 O O . LYS A 1 189 ? -60.436 19.722 108.492 1.00 74.38 189 LYS A O 1
ATOM 1545 N N . THR A 1 190 ? -61.233 18.107 107.155 1.00 71.06 190 THR A N 1
ATOM 1546 C CA . THR A 1 190 ? -62.640 18.301 107.542 1.00 71.06 190 THR A CA 1
ATOM 1547 C C . THR A 1 190 ? -62.918 17.843 108.970 1.00 71.06 190 THR A C 1
ATOM 1549 O O . THR A 1 190 ? -63.607 18.555 109.696 1.00 71.06 190 THR A O 1
ATOM 1552 N N . SER A 1 191 ? -62.334 16.728 109.418 1.00 68.62 191 SER A N 1
ATOM 1553 C CA . SER A 1 191 ? -62.466 16.252 110.801 1.00 68.62 191 SER A CA 1
ATOM 1554 C C . SER A 1 191 ? -61.798 17.198 111.799 1.00 68.62 191 SER A C 1
ATOM 1556 O O . SER A 1 191 ? -62.414 17.549 112.803 1.00 68.62 191 SER A O 1
ATOM 1558 N N . SER A 1 192 ? -60.589 17.692 111.513 1.00 68.88 192 SER A N 1
ATOM 1559 C CA . SER A 1 192 ? -59.904 18.684 112.353 1.00 68.88 192 SER A CA 1
ATOM 1560 C C . SER A 1 192 ? -60.655 20.015 112.386 1.00 68.88 192 SER A C 1
ATOM 1562 O O . SER A 1 192 ? -60.800 20.620 113.450 1.00 68.88 192 SER A O 1
ATOM 1564 N N . ARG A 1 193 ? -61.190 20.471 111.246 1.00 67.38 193 ARG A N 1
ATOM 1565 C CA . ARG A 1 193 ? -62.023 21.681 111.181 1.00 67.38 193 ARG A CA 1
ATOM 1566 C C . ARG A 1 193 ? -63.317 21.517 111.977 1.00 67.38 193 ARG A C 1
ATOM 1568 O O . ARG A 1 193 ? -63.667 22.427 112.720 1.00 67.38 193 ARG A O 1
ATOM 1575 N N . ASN A 1 194 ? -63.978 20.366 111.884 1.00 67.56 194 ASN A N 1
ATOM 1576 C CA . ASN A 1 194 ? -65.174 20.073 112.670 1.00 67.56 194 ASN A CA 1
ATOM 1577 C C . ASN A 1 194 ? -64.857 20.008 114.170 1.00 67.56 194 ASN A C 1
ATOM 1579 O O . ASN A 1 194 ? -65.541 20.668 114.936 1.00 67.56 194 ASN A O 1
ATOM 1583 N N . GLN A 1 195 ? -63.772 19.349 114.592 1.00 65.25 195 GLN A N 1
ATOM 1584 C CA . GLN A 1 195 ? -63.332 19.363 115.997 1.00 65.25 195 GLN A CA 1
ATOM 1585 C C . GLN A 1 195 ? -62.996 20.773 116.508 1.00 65.25 195 GLN A C 1
ATOM 1587 O O . GLN A 1 195 ? -63.298 21.107 117.652 1.00 65.25 195 GLN A O 1
ATOM 1592 N N . THR A 1 196 ? -62.388 21.621 115.672 1.00 66.50 196 THR A N 1
ATOM 1593 C CA . THR A 1 196 ? -62.096 23.020 116.033 1.00 66.50 196 THR A CA 1
ATOM 1594 C C . THR A 1 196 ? -63.379 23.838 116.163 1.00 66.50 196 THR A C 1
ATOM 1596 O O . THR A 1 196 ? -63.500 24.642 117.084 1.00 66.50 196 THR A O 1
ATOM 1599 N N . LEU A 1 197 ? -64.359 23.605 115.282 1.00 65.25 197 LEU A N 1
ATOM 1600 C CA . LEU A 1 197 ? -65.685 24.211 115.380 1.00 65.25 197 LEU A CA 1
ATOM 1601 C C . LEU A 1 197 ? -66.395 23.758 116.660 1.00 65.25 197 LEU A C 1
ATOM 1603 O O . LEU A 1 197 ? -66.849 24.618 117.404 1.00 65.25 197 LEU A O 1
ATOM 1607 N N . THR A 1 198 ? -66.416 22.459 116.978 1.00 62.09 198 THR A N 1
ATOM 1608 C CA . THR A 1 198 ? -67.018 21.928 118.217 1.00 62.09 198 THR A CA 1
ATOM 1609 C C . THR A 1 198 ? -66.373 22.533 119.466 1.00 62.09 198 THR A C 1
ATOM 1611 O O . THR A 1 198 ? -67.085 23.044 120.323 1.00 62.09 198 THR A O 1
ATOM 1614 N N . ARG A 1 199 ? -65.035 22.611 119.530 1.00 62.12 199 ARG A N 1
ATOM 1615 C CA . ARG A 1 199 ? -64.327 23.297 120.630 1.00 62.12 199 ARG A CA 1
ATOM 1616 C C . ARG A 1 199 ? -64.631 24.798 120.691 1.00 62.12 199 ARG A C 1
ATOM 1618 O O . ARG A 1 199 ? -64.693 25.368 121.777 1.00 62.12 199 ARG A O 1
ATOM 1625 N N . GLY A 1 200 ? -64.818 25.448 119.541 1.00 63.44 200 GLY A N 1
ATOM 1626 C CA . GLY A 1 200 ? -65.230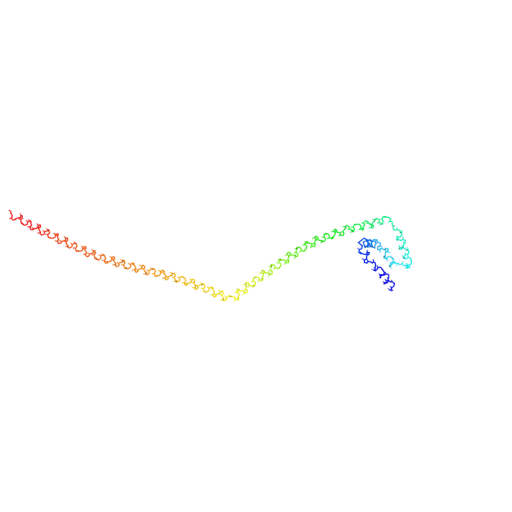 26.850 119.457 1.00 63.44 200 GLY A CA 1
ATOM 1627 C C . GLY A 1 200 ? -66.661 27.086 119.952 1.00 63.44 200 GLY A C 1
ATOM 1628 O O . GLY A 1 200 ? -66.909 28.088 120.623 1.00 63.44 200 GLY A O 1
ATOM 1629 N N . TYR A 1 201 ? -67.584 26.159 119.679 1.00 59.03 201 TYR A N 1
ATOM 1630 C CA . TYR A 1 201 ? -68.938 26.168 120.242 1.00 59.03 201 TYR A CA 1
ATOM 1631 C C . TYR A 1 201 ? -68.908 25.925 121.762 1.00 59.03 201 TYR A C 1
ATOM 1633 O O . TYR A 1 201 ? -69.465 26.728 122.502 1.00 59.03 201 TYR A O 1
ATOM 1641 N N . GLU A 1 202 ? -68.147 24.940 122.249 1.00 59.44 202 GLU A N 1
ATOM 1642 C CA . GLU A 1 202 ? -67.981 24.650 123.689 1.00 59.44 202 GLU A CA 1
ATOM 1643 C C . GLU A 1 202 ? -67.304 25.784 124.489 1.00 59.44 202 GLU A C 1
ATOM 1645 O O . GLU A 1 202 ? -67.496 25.907 125.701 1.00 59.44 202 GLU A O 1
ATOM 1650 N N . GLN A 1 203 ? -66.477 26.615 123.846 1.00 58.66 203 GLN A N 1
ATOM 1651 C CA . GLN A 1 203 ? -65.911 27.820 124.466 1.00 58.66 203 GLN A CA 1
ATOM 1652 C C . GLN A 1 203 ? -66.869 29.017 124.441 1.00 58.66 203 GLN A C 1
ATOM 1654 O O . GLN A 1 203 ? -66.769 29.882 125.312 1.00 58.66 203 GLN A O 1
ATOM 1659 N N . ARG A 1 204 ? -67.774 29.095 123.456 1.00 57.22 204 ARG A N 1
ATOM 1660 C CA . ARG A 1 204 ? -68.820 30.128 123.407 1.00 57.22 204 ARG A CA 1
ATOM 1661 C C . ARG A 1 204 ? -69.935 29.850 124.408 1.00 57.22 204 ARG A C 1
ATOM 1663 O O . ARG A 1 204 ? -70.363 30.790 125.064 1.00 57.22 204 ARG A O 1
ATOM 1670 N N . GLU A 1 205 ? -70.333 28.593 124.587 1.00 57.53 205 GLU A N 1
ATOM 1671 C CA . GLU A 1 205 ? -71.311 28.221 125.621 1.00 57.53 205 GLU A CA 1
ATOM 1672 C C . GLU A 1 205 ? -70.772 28.521 127.026 1.00 57.53 205 GLU A C 1
ATOM 1674 O O . GLU A 1 205 ? -71.411 29.245 127.780 1.00 57.53 205 GLU A O 1
ATOM 1679 N N . ARG A 1 206 ? -69.513 28.162 127.322 1.00 55.31 206 ARG A N 1
ATOM 1680 C CA . ARG A 1 206 ? -68.862 28.507 128.604 1.00 55.31 206 ARG A CA 1
ATOM 1681 C C . ARG A 1 206 ? -68.666 30.005 128.871 1.00 55.31 206 ARG A C 1
ATOM 1683 O O . ARG A 1 206 ? -68.412 30.376 130.010 1.00 55.31 206 ARG A O 1
ATOM 1690 N N . LYS A 1 207 ? -68.725 30.864 127.848 1.00 55.50 207 LYS A N 1
ATOM 1691 C CA . LYS A 1 207 ? -68.648 32.329 128.009 1.00 55.50 207 LYS A CA 1
ATOM 1692 C C . LYS A 1 207 ? -70.013 32.998 128.165 1.00 55.50 207 LYS A C 1
ATOM 1694 O O . LYS A 1 207 ? -70.043 34.141 128.595 1.00 55.50 207 LYS A O 1
ATOM 1699 N N . ASN A 1 208 ? -71.099 32.314 127.811 1.00 54.59 208 ASN A N 1
ATOM 1700 C CA . ASN A 1 208 ? -72.463 32.811 127.996 1.00 54.59 208 ASN A CA 1
ATOM 1701 C C . ASN A 1 208 ? -73.077 32.359 129.338 1.00 54.59 208 ASN A C 1
ATOM 1703 O O . ASN A 1 208 ? -74.177 32.789 129.669 1.00 54.59 208 ASN A O 1
ATOM 1707 N N . GLU A 1 209 ? -72.376 31.512 130.099 1.00 51.38 209 GLU A N 1
ATOM 1708 C CA . GLU A 1 209 ? -72.774 31.004 131.423 1.00 51.38 209 GLU A CA 1
ATOM 1709 C C . GLU A 1 209 ? -72.055 31.700 132.608 1.00 51.38 209 GLU A C 1
ATOM 1711 O O . GLU A 1 209 ? -72.144 31.233 133.743 1.00 51.38 209 GLU A O 1
ATOM 1716 N N . LEU A 1 210 ? -71.352 32.815 132.365 1.00 42.94 210 LEU A N 1
ATOM 1717 C CA . LEU A 1 210 ? -70.661 33.658 133.360 1.00 42.94 210 LEU A CA 1
ATOM 1718 C C . LEU A 1 210 ? -71.123 35.111 133.229 1.00 42.94 210 LEU A C 1
ATOM 1720 O O . LEU A 1 210 ? -71.307 35.755 134.285 1.00 42.94 210 LEU A O 1
#

pLDDT: mean 79.76, std 11.59, range [42.94, 92.75]

Secondary structure (DSSP, 8-state):
-HHHHHHHHHHHTTHHHHHSSHHHHHHHHHHHHHTHHHHHHHHH-SS-HHHHHHHHHHHHHT--HHHHHHHHHHHHHHHHHHHHHHHHHHHHHHHHHHHHHHHHHHHHHHHHHHHHHHHHHHHHHHSHHHHHHHHHHHHHHHHHHHHHHHHHHHHHHHHHHHHHHHHHHHHHHHHHHHHHHHHHHHHHHHHHHHHHHHHHHHHHHHHH--